Protein AF-0000000087670155 (afdb_homodimer)

Secondary structure (DSSP, 8-state):
-EEEEEEE--TT-HHHHHHHHHHHHHHEEEEEEEEEEEEE----HHHHTTS-HHHHHHHHHHHHHHHHHHHHHTT--EEEEEEES-HHHHHHHHHHHTT-SEEEEE----SSSS-SS-HHHHHHHHH-SSEEEEE--/-EEEEEEE--TT-HHHHHHHHHHHHHHEEEEEEEEEEEEE----HHHHTTS-HHHHHHHHHHHHHHHHHHHHHTT--EEEEEEES-HHHHHHHHHHHTT-SEEEEE----SSSS-SS-HHHHHHHHH-SSEEEEE--

Solvent-accessible surface area (backbone atoms only — not comparable to full-atom values): 14843 Å² total; per-residue (Å²): 113,34,58,23,35,36,37,51,45,62,91,85,41,64,70,56,43,52,56,51,50,51,53,49,58,54,41,37,22,92,89,33,44,38,34,43,32,34,60,47,64,64,69,56,58,86,71,33,75,75,54,57,75,63,54,58,53,48,50,49,52,52,51,50,52,50,52,51,48,51,32,55,75,66,70,46,82,59,46,80,44,80,44,76,32,61,56,37,61,51,51,50,50,48,36,59,74,67,58,33,49,31,38,37,38,71,31,60,58,53,91,76,59,89,44,49,45,46,70,47,56,49,49,38,65,49,65,40,88,38,19,35,34,42,38,53,121,113,32,57,24,36,34,38,52,46,62,91,87,40,62,70,56,43,52,56,52,50,51,53,50,59,53,41,37,24,90,89,34,44,38,34,41,34,34,60,46,65,65,68,56,57,86,69,33,75,75,53,57,76,62,53,58,52,48,51,50,52,51,51,49,52,53,52,52,49,51,31,56,75,67,70,44,79,60,45,81,45,79,45,75,32,61,55,38,62,49,51,51,50,48,33,58,75,66,58,32,49,30,37,35,38,70,29,62,60,55,90,76,58,92,44,48,46,46,71,47,55,49,49,39,66,48,63,41,89,37,18,36,33,40,38,53,120

Radius of gyration: 20.56 Å; Cα contacts (8 Å, |Δi|>4): 481; chains: 2; bounding box: 39×70×38 Å

Nearest PDB structures (foldseek):
  4r2l-assembly1_A-2  TM=8.130E-01  e=3.477E-10  Salmonella enterica subsp. enterica serovar Typhimurium str. LT2
  4r2l-assembly1_B-2  TM=8.049E-01  e=3.930E-10  Salmonella enterica subsp. enterica serovar Typhimurium str. LT2
  3fh0-assembly1_A  TM=7.702E-01  e=1.647E-08  Klebsiella pneumoniae subsp. pneumoniae MGH 78578
  4r2j-assembly1_A-2  TM=7.963E-01  e=4.176E-05  Salmonella enterica subsp. enterica serovar Typhimurium str. LT2
  3idf-assembly1_B  TM=6.987E-01  e=2.892E-05  Wolinella succinogenes

Sequence (274 aa):
MYKKIIVTVDMSSFAKAERILQRAAALADQGGEIIVLNVVEDVPNYIVIDLPQDLVTEAIRSAEEKLVGVCRMMKLTAFVDIRTGPPASCILAAAEEHQADLIIVASHVPNISNYFFGATADRVVRHAKCSVLIERRMYKKIIVTVDMSSFAKAERILQRAAALADQGGEIIVLNVVEDVPNYIVIDLPQDLVTEAIRSAEEKLVGVCRMMKLTAFVDIRTGPPASCILAAAEEHQADLIIVASHVPNISNYFFGATADRVVRHAKCSVLIERR

pLDDT: mean 85.1, std 14.3, range [47.59, 98.56]

Foldseek 3Di:
DWQEEEEEDDPPDLVVVLVSVVVVVVPHDDNHAYEYEYEAEDDPCVVCVPPPPVVVVVVQVVVQVVVVVSCVVVVHHYHYYYYYHDQLVVQQVVCVVRVTQEYEDEAACPPDDPDRGDPSLVSNCVDHPHHYHYHND/DWQEEEEEDDPVDLVVVLVSVVVVVVPHDDNHAYEYEYEAEDDPCVVCVPPPPVVVVVVQVVVQVVVVVSCVVVVHHYHYYYYYHDQLVVQQVVCVVRVTQEYEDEAAQPPDDPDRGDPSLVSNCVDHPHHYHYHND

InterPro domains:
  IPR006015 Universal stress protein A family [PR01438] (2-20)
  IPR006015 Universal stress protein A family [PR01438] (97-109)
  IPR006015 Universal stress protein A family [PR01438] (114-136)
  IPR006016 UspA [PF00582] (1-134)
  IPR014729 Rossmann-like alpha/beta/alpha sandwich fold [G3DSA:3.40.50.620] (1-136)

Structure (mmCIF, N/CA/C/O backbone):
data_AF-0000000087670155-model_v1
#
loop_
_entity.id
_entity.type
_entity.pdbx_description
1 polymer 'Universal stress protein'
#
loop_
_atom_site.group_PDB
_atom_site.id
_atom_site.type_symbol
_atom_site.label_atom_id
_atom_site.label_alt_id
_atom_site.label_comp_id
_atom_site.label_asym_id
_atom_site.label_entity_id
_atom_site.label_seq_id
_atom_site.pdbx_PDB_ins_code
_atom_site.Cartn_x
_atom_site.Cartn_y
_atom_site.Cartn_z
_atom_site.occupancy
_atom_site.B_iso_or_equiv
_atom_site.auth_seq_id
_atom_site.auth_comp_id
_atom_site.auth_asym_id
_atom_site.auth_atom_id
_atom_site.pdbx_PDB_model_num
ATOM 1 N N . MET A 1 1 ? -13.148 3.104 -5.5 1 90.31 1 MET A N 1
ATOM 2 C CA . MET A 1 1 ? -11.797 3.402 -5.031 1 90.31 1 MET A CA 1
ATOM 3 C C . MET A 1 1 ? -10.758 2.945 -6.051 1 90.31 1 MET A C 1
ATOM 5 O O . MET A 1 1 ? -9.992 3.76 -6.566 1 90.31 1 MET A O 1
ATOM 9 N N . TYR A 1 2 ? -10.641 1.691 -6.398 1 95.94 2 TYR A N 1
ATOM 10 C CA . TYR A 1 2 ? -9.812 1.145 -7.465 1 95.94 2 TYR A CA 1
ATOM 11 C C . TYR A 1 2 ? -10.648 0.343 -8.453 1 95.94 2 TYR A C 1
ATOM 13 O O . TYR A 1 2 ? -11.555 -0.391 -8.055 1 95.94 2 TYR A O 1
ATOM 21 N N . LYS A 1 3 ? -10.344 0.479 -9.703 1 97 3 LYS A N 1
ATOM 22 C CA . LYS A 1 3 ? -11.109 -0.197 -10.742 1 97 3 LYS A CA 1
ATOM 23 C C . LYS A 1 3 ? -10.57 -1.6 -11.008 1 97 3 LYS A C 1
ATOM 25 O O . LYS A 1 3 ? -11.336 -2.521 -11.305 1 97 3 LYS A O 1
ATOM 30 N N . LYS A 1 4 ? -9.336 -1.754 -11 1 98 4 LYS A N 1
ATOM 31 C CA . LYS A 1 4 ? -8.656 -3.014 -11.289 1 98 4 LYS A CA 1
ATOM 32 C C . LYS A 1 4 ? -7.559 -3.289 -10.258 1 98 4 LYS A C 1
ATOM 34 O O . LYS A 1 4 ? -6.559 -2.566 -10.203 1 98 4 LYS A O 1
ATOM 39 N N . ILE A 1 5 ? -7.742 -4.336 -9.484 1 98.31 5 ILE A N 1
ATOM 40 C CA . ILE A 1 5 ? -6.812 -4.656 -8.414 1 98.31 5 ILE A CA 1
ATOM 41 C C . ILE A 1 5 ? -6.176 -6.02 -8.664 1 98.31 5 ILE A C 1
ATOM 43 O O . ILE A 1 5 ? -6.875 -7 -8.93 1 98.31 5 ILE A O 1
ATOM 47 N N . ILE A 1 6 ? -4.863 -6.043 -8.578 1 98.31 6 ILE A N 1
ATOM 48 C CA . ILE A 1 6 ? -4.152 -7.316 -8.586 1 98.31 6 ILE A CA 1
ATOM 49 C C . ILE A 1 6 ? -3.752 -7.691 -7.16 1 98.31 6 ILE A C 1
ATOM 51 O O . ILE A 1 6 ? -3.137 -6.895 -6.449 1 98.31 6 ILE A O 1
ATOM 55 N N . VAL A 1 7 ? -4.145 -8.852 -6.828 1 96.94 7 VAL A N 1
ATOM 56 C CA . VAL A 1 7 ? -3.709 -9.438 -5.566 1 96.94 7 VAL A CA 1
ATOM 57 C C . VAL A 1 7 ? -2.75 -10.594 -5.84 1 96.94 7 VAL A C 1
ATOM 59 O O . VAL A 1 7 ? -3.127 -11.586 -6.465 1 96.94 7 VAL A O 1
ATOM 62 N N . THR A 1 8 ? -1.501 -10.406 -5.328 1 94.69 8 THR A N 1
ATOM 63 C CA . THR A 1 8 ? -0.547 -11.5 -5.465 1 94.69 8 THR A CA 1
ATOM 64 C C . THR A 1 8 ? -0.701 -12.492 -4.32 1 94.69 8 THR A C 1
ATOM 66 O O . THR A 1 8 ? -0.719 -12.102 -3.148 1 94.69 8 THR A O 1
ATOM 69 N N . VAL A 1 9 ? -0.831 -13.734 -4.68 1 89.62 9 VAL A N 1
ATOM 70 C CA . VAL A 1 9 ? -1.03 -14.758 -3.658 1 89.62 9 VAL A CA 1
ATOM 71 C C . VAL A 1 9 ? 0.062 -15.82 -3.768 1 89.62 9 VAL A C 1
ATOM 73 O O . VAL A 1 9 ? 0.446 -16.219 -4.871 1 89.62 9 VAL A O 1
ATOM 76 N N . ASP A 1 10 ? 0.636 -16.031 -2.486 1 78.88 10 ASP A N 1
ATOM 77 C CA . ASP A 1 10 ? 1.532 -17.172 -2.342 1 78.88 10 ASP A CA 1
ATOM 78 C C . ASP A 1 10 ? 0.784 -18.391 -1.812 1 78.88 10 ASP A C 1
ATOM 80 O O . ASP A 1 10 ? -0.038 -18.281 -0.902 1 78.88 10 ASP A O 1
ATOM 84 N N . MET A 1 11 ? 0.901 -19.469 -2.445 1 72.56 11 MET A N 1
ATOM 85 C CA . MET A 1 11 ? 0.127 -20.672 -2.137 1 72.56 11 MET A CA 1
ATOM 86 C C . MET A 1 11 ? 0.545 -21.25 -0.793 1 72.56 11 MET A C 1
ATOM 88 O O . MET A 1 11 ? -0.085 -22.188 -0.298 1 72.56 11 MET A O 1
ATOM 92 N N . SER A 1 12 ? 1.537 -20.641 -0.215 1 71.69 12 SER A N 1
ATOM 93 C CA . SER A 1 12 ? 2.055 -21.219 1.018 1 71.69 12 SER A CA 1
ATOM 94 C C . SER A 1 12 ? 1.205 -20.812 2.219 1 71.69 12 SER A C 1
ATOM 96 O O . SER A 1 12 ? 1.25 -21.469 3.264 1 71.69 12 SER A O 1
ATOM 98 N N . SER A 1 13 ? 0.405 -19.828 2.133 1 72.56 13 SER A N 1
ATOM 99 C CA . SER A 1 13 ? -0.398 -19.391 3.27 1 72.56 13 SER A CA 1
ATOM 100 C C . SER A 1 13 ? -1.787 -18.953 2.826 1 72.56 13 SER A C 1
ATOM 102 O O . SER A 1 13 ? -1.969 -17.812 2.387 1 72.56 13 SER A O 1
ATOM 104 N N . PHE A 1 14 ? -2.783 -19.703 3.053 1 72.88 14 PHE A N 1
ATOM 105 C CA . PHE A 1 14 ? -4.16 -19.453 2.65 1 72.88 14 PHE A CA 1
ATOM 106 C C . PHE A 1 14 ? -4.777 -18.359 3.512 1 72.88 14 PHE A C 1
ATOM 108 O O . PHE A 1 14 ? -5.504 -17.5 3.008 1 72.88 14 PHE A O 1
ATOM 115 N N . ALA A 1 15 ? -4.535 -18.453 4.789 1 74.75 15 ALA A N 1
ATOM 116 C CA . ALA A 1 15 ? -5.098 -17.469 5.707 1 74.75 15 ALA A CA 1
ATOM 117 C C . ALA A 1 15 ? -4.664 -16.062 5.324 1 74.75 15 ALA A C 1
ATOM 119 O O . ALA A 1 15 ? -5.461 -15.117 5.406 1 74.75 15 ALA A O 1
ATOM 120 N N . LYS A 1 16 ? -3.498 -15.945 4.957 1 82.56 16 LYS A N 1
ATOM 121 C CA . LYS A 1 16 ? -3 -14.648 4.516 1 82.56 16 LYS A CA 1
ATOM 122 C C . LYS A 1 16 ? -3.689 -14.203 3.23 1 82.56 16 LYS A C 1
ATOM 124 O O . LYS A 1 16 ? -4.035 -13.031 3.08 1 82.56 16 LYS A O 1
ATOM 129 N N . ALA A 1 17 ? -3.982 -15.156 2.432 1 83.06 17 ALA A N 1
ATOM 130 C CA . ALA A 1 17 ? -4.648 -14.867 1.165 1 83.06 17 ALA A CA 1
ATOM 131 C C . ALA A 1 17 ? -6.059 -14.328 1.396 1 83.06 17 ALA A C 1
ATOM 133 O O . ALA A 1 17 ? -6.477 -13.359 0.756 1 83.06 17 ALA A O 1
ATOM 134 N N . GLU A 1 18 ? -6.734 -14.938 2.342 1 86 18 GLU A N 1
ATOM 135 C CA . GLU A 1 18 ? -8.102 -14.508 2.631 1 86 18 GLU A CA 1
ATOM 136 C C . GLU A 1 18 ? -8.133 -13.055 3.113 1 86 18 GLU A C 1
ATOM 138 O O . GLU A 1 18 ? -8.961 -12.266 2.666 1 86 18 GLU A O 1
ATOM 143 N N . ARG A 1 19 ? -7.277 -12.773 4.008 1 88.38 19 ARG A N 1
ATOM 144 C CA . ARG A 1 19 ? -7.223 -11.422 4.559 1 88.38 19 ARG A CA 1
ATOM 145 C C . ARG A 1 19 ? -6.914 -10.398 3.471 1 88.38 19 ARG A C 1
ATOM 147 O O . ARG A 1 19 ? -7.559 -9.344 3.396 1 88.38 19 ARG A O 1
ATOM 154 N N . ILE A 1 20 ? -6.035 -10.742 2.635 1 91.88 20 ILE A N 1
ATOM 155 C CA . ILE A 1 20 ? -5.609 -9.828 1.582 1 91.88 20 ILE A CA 1
ATOM 156 C C . ILE A 1 20 ? -6.734 -9.648 0.565 1 91.88 20 ILE A C 1
ATOM 158 O O . ILE A 1 20 ? -6.961 -8.547 0.066 1 91.88 20 ILE A O 1
ATOM 162 N N . LEU A 1 21 ? -7.461 -10.688 0.332 1 92.62 21 LEU A N 1
ATOM 163 C CA . LEU A 1 21 ? -8.57 -10.625 -0.618 1 92.62 21 LEU A CA 1
ATOM 164 C C . LEU A 1 21 ? -9.719 -9.789 -0.058 1 92.62 21 LEU A C 1
ATOM 166 O O . LEU A 1 21 ? -10.398 -9.086 -0.805 1 92.62 21 LEU A O 1
ATOM 170 N N . GLN A 1 22 ? -9.906 -9.852 1.208 1 92.31 22 GLN A N 1
ATOM 171 C CA . GLN A 1 22 ? -10.914 -9 1.838 1 92.31 22 GLN A CA 1
ATOM 172 C C . GLN A 1 22 ? -10.547 -7.527 1.709 1 92.31 22 GLN A C 1
ATOM 174 O O . GLN A 1 22 ? -11.406 -6.688 1.455 1 92.31 22 GLN A O 1
ATOM 179 N N . ARG A 1 23 ? -9.297 -7.227 1.878 1 94.19 23 ARG A N 1
ATOM 180 C CA . ARG A 1 23 ? -8.82 -5.855 1.715 1 94.19 23 ARG A CA 1
ATOM 181 C C . ARG A 1 23 ? -9.031 -5.375 0.283 1 94.19 23 ARG A C 1
ATOM 183 O O . ARG A 1 23 ? -9.469 -4.246 0.061 1 94.19 23 ARG A O 1
ATOM 190 N N . ALA A 1 24 ? -8.734 -6.246 -0.641 1 96.38 24 ALA A N 1
ATOM 191 C CA . ALA A 1 24 ? -8.945 -5.914 -2.047 1 96.38 24 ALA A CA 1
ATOM 192 C C . ALA A 1 24 ? -10.422 -5.629 -2.328 1 96.38 24 ALA A C 1
ATOM 194 O O . ALA A 1 24 ? -10.758 -4.66 -3.014 1 96.38 24 ALA A O 1
ATOM 195 N N . ALA A 1 25 ? -11.25 -6.426 -1.762 1 95.06 25 ALA A N 1
ATOM 196 C CA . ALA A 1 25 ? -12.688 -6.258 -1.966 1 95.06 25 ALA A CA 1
ATOM 197 C C . ALA A 1 25 ? -13.164 -4.926 -1.398 1 95.06 25 ALA A C 1
ATOM 199 O O . ALA A 1 25 ? -14.008 -4.254 -1.998 1 95.06 25 ALA A O 1
ATOM 200 N N . ALA A 1 26 ? -12.625 -4.566 -0.271 1 94.69 26 ALA A N 1
ATOM 201 C CA . ALA A 1 26 ? -13.008 -3.318 0.381 1 94.69 26 ALA A CA 1
ATOM 202 C C . ALA A 1 26 ? -12.547 -2.111 -0.431 1 94.69 26 ALA A C 1
ATOM 204 O O . ALA A 1 26 ? -13.18 -1.052 -0.391 1 94.69 26 ALA A O 1
ATOM 205 N N . LEU A 1 27 ? -11.539 -2.279 -1.222 1 96.5 27 LEU A N 1
ATOM 206 C CA . LEU A 1 27 ? -10.93 -1.169 -1.946 1 96.5 27 LEU A CA 1
ATOM 207 C C . LEU A 1 27 ? -11.461 -1.098 -3.375 1 96.5 27 LEU A C 1
ATOM 209 O O . LEU A 1 27 ? -11.266 -0.091 -4.062 1 96.5 27 LEU A O 1
ATOM 213 N N . ALA A 1 28 ? -12.102 -2.162 -3.785 1 96.44 28 ALA A N 1
ATOM 214 C CA . ALA A 1 28 ? -12.586 -2.203 -5.16 1 96.44 28 ALA A CA 1
ATOM 215 C C . ALA A 1 28 ? -13.805 -1.308 -5.34 1 96.44 28 ALA A C 1
ATOM 217 O O . ALA A 1 28 ? -14.688 -1.269 -4.477 1 96.44 28 ALA A O 1
ATOM 218 N N . ASP A 1 29 ? -13.805 -0.575 -6.449 1 94.94 29 ASP A N 1
ATOM 219 C CA . ASP A 1 29 ? -15.008 0.149 -6.844 1 94.94 29 ASP A CA 1
ATOM 220 C C . ASP A 1 29 ? -16.156 -0.814 -7.137 1 94.94 29 ASP A C 1
ATOM 222 O O . ASP A 1 29 ? -15.93 -1.995 -7.41 1 94.94 29 ASP A O 1
ATOM 226 N N . GLN A 1 30 ? -17.312 -0.175 -7 1 92.56 30 GLN A N 1
ATOM 227 C CA . GLN A 1 30 ? -18.438 -0.938 -7.539 1 92.56 30 GLN A CA 1
ATOM 228 C C . GLN A 1 30 ? -18.203 -1.289 -9.008 1 92.56 30 GLN A C 1
ATOM 230 O O . GLN A 1 30 ? -17.906 -0.411 -9.82 1 92.56 30 GLN A O 1
ATOM 235 N N . GLY A 1 31 ? -18.25 -2.557 -9.305 1 92.44 31 GLY A N 1
ATOM 236 C CA . GLY A 1 31 ? -18.016 -3 -10.664 1 92.44 31 GLY A CA 1
ATOM 237 C C . GLY A 1 31 ? -16.547 -3.195 -10.977 1 92.44 31 GLY A C 1
ATOM 238 O O . GLY A 1 31 ? -16.172 -3.52 -12.109 1 92.44 31 GLY A O 1
ATOM 239 N N . GLY A 1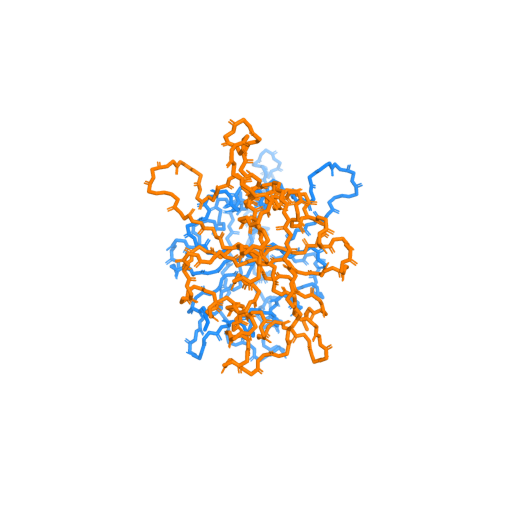 32 ? -15.758 -2.912 -9.977 1 95.69 32 GLY A N 1
ATOM 240 C CA . GLY A 1 32 ? -14.328 -3.123 -10.156 1 95.69 32 GLY A CA 1
ATOM 241 C C . GLY A 1 32 ? -13.953 -4.59 -10.25 1 95.69 32 GLY A C 1
ATOM 242 O O . GLY A 1 32 ? -14.773 -5.465 -9.977 1 95.69 32 GLY A O 1
ATOM 243 N N . GLU A 1 33 ? -12.758 -4.828 -10.734 1 96.94 33 GLU A N 1
ATOM 244 C CA . GLU A 1 33 ? -12.281 -6.191 -10.953 1 96.94 33 GLU A CA 1
ATOM 245 C C . GLU A 1 33 ? -11.086 -6.508 -10.055 1 96.94 33 GLU A C 1
ATOM 247 O O . GLU A 1 33 ? -10.203 -5.664 -9.867 1 96.94 33 GLU A O 1
ATOM 252 N N . ILE A 1 34 ? -11.117 -7.695 -9.562 1 97.69 34 ILE A N 1
ATOM 253 C CA . ILE A 1 34 ? -9.992 -8.234 -8.797 1 97.69 34 ILE A CA 1
ATOM 254 C C . ILE A 1 34 ? -9.359 -9.391 -9.562 1 97.69 34 ILE A C 1
ATOM 256 O O . ILE A 1 34 ? -10.055 -10.297 -10.031 1 97.69 34 ILE A O 1
ATOM 260 N N . ILE A 1 35 ? -8.07 -9.273 -9.766 1 97.75 35 ILE A N 1
ATOM 261 C CA . ILE A 1 35 ? -7.281 -10.359 -10.344 1 97.75 35 ILE A CA 1
ATOM 262 C C . ILE A 1 35 ? -6.418 -11 -9.266 1 97.75 35 ILE A C 1
ATOM 264 O O . ILE A 1 35 ? -5.598 -10.328 -8.633 1 97.75 35 ILE A O 1
ATOM 268 N N . VAL A 1 36 ? -6.664 -12.266 -9.07 1 96.38 36 VAL A N 1
ATOM 269 C CA . VAL A 1 36 ? -5.809 -13.031 -8.164 1 96.38 36 VAL A CA 1
ATOM 270 C C . VAL A 1 36 ? -4.668 -13.664 -8.953 1 96.38 36 VAL A C 1
ATOM 272 O O . VAL A 1 36 ? -4.895 -14.531 -9.805 1 96.38 36 VAL A O 1
ATOM 275 N N . LEU A 1 37 ? -3.48 -13.219 -8.625 1 96 37 LEU A N 1
ATOM 276 C CA . LEU A 1 37 ? -2.312 -13.617 -9.406 1 96 37 LEU A CA 1
ATOM 277 C C . LEU A 1 37 ? -1.399 -14.531 -8.594 1 96 37 LEU A C 1
ATOM 279 O O . LEU A 1 37 ? -1.025 -14.203 -7.465 1 96 37 LEU A O 1
ATOM 283 N N . ASN A 1 38 ? -1.118 -15.633 -9.141 1 93.75 38 ASN A N 1
ATOM 284 C CA . ASN A 1 38 ? -0.076 -16.516 -8.625 1 93.75 38 ASN A CA 1
ATOM 285 C C . ASN A 1 38 ? 1.043 -16.719 -9.648 1 93.75 38 ASN A C 1
ATOM 287 O O . ASN A 1 38 ? 0.78 -16.891 -10.836 1 93.75 38 ASN A O 1
ATOM 291 N N . VAL A 1 39 ? 2.244 -16.594 -9.195 1 91.56 39 VAL A N 1
ATOM 292 C CA . VAL A 1 39 ? 3.402 -16.812 -10.062 1 91.56 39 VAL A CA 1
ATOM 293 C C . VAL A 1 39 ? 4.137 -18.078 -9.648 1 91.56 39 VAL A C 1
ATOM 295 O O . VAL A 1 39 ? 4.57 -18.219 -8.5 1 91.56 39 VAL A O 1
ATOM 298 N N . VAL A 1 40 ? 4.223 -19.031 -10.5 1 85.19 40 VAL A N 1
ATOM 299 C CA . VAL A 1 40 ? 5.008 -20.25 -10.312 1 85.19 40 VAL A CA 1
ATOM 300 C C . VAL A 1 40 ? 6.434 -20.031 -10.805 1 85.19 40 VAL A C 1
ATOM 302 O O . VAL A 1 40 ? 6.652 -19.781 -11.992 1 85.19 40 VAL A O 1
ATOM 305 N N . GLU A 1 41 ? 7.328 -19.953 -9.812 1 80.44 41 GLU A N 1
ATOM 306 C CA . GLU A 1 41 ? 8.719 -19.688 -10.18 1 80.44 41 GLU A CA 1
ATOM 307 C C . GLU A 1 41 ? 9.297 -20.812 -11.031 1 80.44 41 GLU A C 1
ATOM 309 O O . GLU A 1 41 ? 8.992 -21.984 -10.812 1 80.44 41 GLU A O 1
ATOM 314 N N . ASP A 1 42 ? 9.945 -20.312 -12.102 1 69 42 ASP A N 1
ATOM 315 C CA . ASP A 1 42 ? 10.594 -21.266 -13 1 69 42 ASP A CA 1
ATOM 316 C C . ASP A 1 42 ? 11.656 -22.078 -12.258 1 69 42 ASP A C 1
ATOM 318 O O . ASP A 1 42 ? 12.414 -21.547 -11.453 1 69 42 ASP A O 1
ATOM 322 N N . VAL A 1 43 ? 11.391 -23.391 -12.039 1 59.94 43 VAL A N 1
ATOM 323 C CA . VAL A 1 43 ? 12.484 -24.234 -11.594 1 59.94 43 VAL A CA 1
ATOM 324 C C . VAL A 1 43 ? 13.617 -24.203 -12.625 1 59.94 43 VAL A C 1
ATOM 326 O O . VAL A 1 43 ? 13.383 -24.359 -13.82 1 59.94 43 VAL A O 1
ATOM 329 N N . PRO A 1 44 ? 14.828 -23.641 -12.242 1 57.41 44 PRO A N 1
ATOM 330 C CA . PRO A 1 44 ? 15.93 -23.672 -13.203 1 57.41 44 PRO A CA 1
ATOM 331 C C . PRO A 1 44 ? 16.016 -24.984 -13.984 1 57.41 44 PRO A C 1
ATOM 333 O O . PRO A 1 44 ? 15.727 -26.047 -13.438 1 57.41 44 PRO A O 1
ATOM 336 N N . ASN A 1 45 ? 16 -24.766 -15.25 1 52.47 45 ASN A N 1
ATOM 337 C CA . ASN A 1 45 ? 16.109 -25.875 -16.203 1 52.47 45 ASN A CA 1
ATOM 338 C C . ASN A 1 45 ? 17.109 -26.922 -15.711 1 52.47 45 ASN A C 1
ATOM 340 O O . ASN A 1 45 ? 16.938 -28.109 -15.969 1 52.47 45 ASN A O 1
ATOM 344 N N . TYR A 1 46 ? 18.234 -26.344 -15.219 1 53.91 46 TYR A N 1
ATOM 345 C CA . TYR A 1 46 ? 19.25 -27.328 -14.906 1 53.91 46 TYR A CA 1
ATOM 346 C C . TYR A 1 46 ? 18.75 -28.312 -13.852 1 53.91 46 TYR A C 1
ATOM 348 O O . TYR A 1 46 ? 19.344 -29.375 -13.664 1 53.91 46 TYR A O 1
ATOM 356 N N . ILE A 1 47 ? 17.906 -27.812 -13.18 1 53.22 47 ILE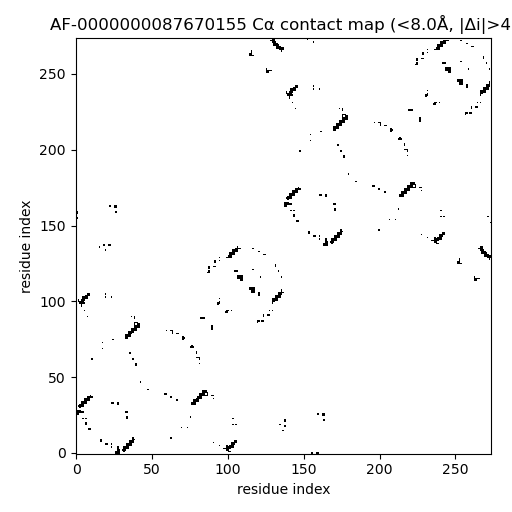 A N 1
ATOM 357 C CA . ILE A 1 47 ? 17.359 -28.734 -12.195 1 53.22 47 ILE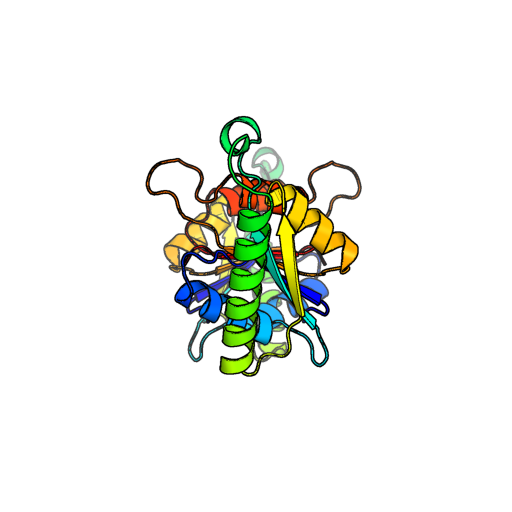 A CA 1
ATOM 358 C C . ILE A 1 47 ? 16.266 -29.594 -12.844 1 53.22 47 ILE A C 1
ATOM 360 O O . ILE A 1 47 ? 16.078 -30.75 -12.477 1 53.22 47 ILE A O 1
ATOM 364 N N . VAL A 1 48 ? 15.594 -29.016 -13.781 1 55.22 48 VAL A N 1
ATOM 365 C CA . VAL A 1 48 ? 14.383 -29.578 -14.367 1 55.22 48 VAL A CA 1
ATOM 366 C C . VAL A 1 48 ? 14.766 -30.562 -15.477 1 55.22 48 VAL A C 1
ATOM 368 O O . VAL A 1 48 ? 13.891 -31.141 -16.125 1 55.22 48 VAL A O 1
ATOM 371 N N . ILE A 1 49 ? 16.062 -30.641 -15.797 1 52.19 49 ILE A N 1
ATOM 372 C CA . ILE A 1 49 ? 16.312 -31.578 -16.891 1 52.19 49 ILE A CA 1
ATOM 373 C C . ILE A 1 49 ? 15.383 -32.781 -16.766 1 52.19 49 ILE A C 1
ATOM 375 O O . ILE A 1 49 ? 14.867 -33.281 -17.766 1 52.19 49 ILE A O 1
ATOM 379 N N . ASP A 1 50 ? 15.164 -33.156 -15.594 1 51.09 50 ASP A N 1
ATOM 380 C CA . ASP A 1 50 ? 14.445 -34.438 -15.578 1 51.09 50 ASP A CA 1
ATOM 381 C C . ASP A 1 50 ? 12.992 -34.25 -15.133 1 51.09 50 ASP A C 1
ATOM 383 O O . ASP A 1 50 ? 12.297 -35.219 -14.828 1 51.09 50 ASP A O 1
ATOM 387 N N . LEU A 1 51 ? 12.648 -32.969 -14.891 1 54.75 51 LEU A N 1
ATOM 388 C CA . LEU A 1 51 ? 11.258 -32.969 -14.438 1 54.75 51 LEU A CA 1
ATOM 389 C C . LEU A 1 51 ? 10.297 -32.875 -15.617 1 54.75 51 LEU A C 1
ATOM 391 O O . LEU A 1 51 ? 10.492 -32.062 -16.516 1 54.75 51 LEU A O 1
ATOM 395 N N . PRO A 1 52 ? 9.531 -33.812 -15.883 1 57.66 52 PRO A N 1
ATOM 396 C CA . PRO A 1 52 ? 8.555 -33.875 -16.984 1 57.66 52 PRO A CA 1
ATOM 397 C C . PRO A 1 52 ? 7.645 -32.656 -17.016 1 57.66 52 PRO A C 1
ATOM 399 O O . PRO A 1 52 ? 7.336 -32.062 -15.961 1 57.66 52 PRO A O 1
ATOM 402 N N . GLN A 1 53 ? 7.59 -31.875 -18.188 1 60.19 53 GLN A N 1
ATOM 403 C CA . GLN A 1 53 ? 6.629 -30.828 -18.516 1 60.19 53 GLN A CA 1
ATOM 404 C C . GLN A 1 53 ? 5.312 -31.047 -17.781 1 60.19 53 GLN A C 1
ATOM 406 O O . GLN A 1 53 ? 4.625 -30.078 -17.438 1 60.19 53 GLN A O 1
ATOM 411 N N . ASP A 1 54 ? 5.125 -32.25 -17.344 1 66.38 54 ASP A N 1
ATOM 412 C CA . ASP A 1 54 ? 3.869 -32.656 -16.703 1 66.38 54 ASP A CA 1
ATOM 413 C C . ASP A 1 54 ? 3.777 -32.125 -15.289 1 66.38 54 ASP A C 1
ATOM 415 O O . ASP A 1 54 ? 2.688 -31.812 -14.805 1 66.38 54 ASP A O 1
ATOM 419 N N . LEU A 1 55 ? 4.938 -31.812 -14.758 1 70.38 55 LEU A N 1
ATOM 420 C CA . LEU A 1 55 ? 4.922 -31.375 -13.359 1 70.38 55 LEU A CA 1
ATOM 421 C C . LEU A 1 55 ? 4.523 -29.906 -13.25 1 70.38 55 LEU A C 1
ATOM 423 O O . LEU A 1 55 ? 3.758 -29.531 -12.359 1 70.38 55 LEU A O 1
ATOM 427 N N . VAL A 1 56 ? 4.969 -29.203 -14.141 1 74.12 56 VAL A N 1
ATOM 428 C CA . VAL A 1 56 ? 4.637 -27.781 -14.133 1 74.12 56 VAL A CA 1
ATOM 429 C C . VAL A 1 56 ? 3.152 -27.609 -14.445 1 74.12 56 VAL A C 1
ATOM 431 O O . VAL A 1 56 ? 2.469 -26.797 -13.797 1 74.12 56 VAL A O 1
ATOM 434 N N . THR A 1 57 ? 2.738 -28.328 -15.328 1 80 57 THR A N 1
ATOM 435 C CA . THR A 1 57 ? 1.331 -28.266 -15.703 1 80 57 THR A CA 1
ATOM 436 C C . THR A 1 57 ? 0.438 -28.656 -14.531 1 80 57 THR A C 1
ATOM 438 O O . THR A 1 57 ? -0.595 -28.031 -14.289 1 80 57 THR A O 1
ATOM 441 N N . GLU A 1 58 ? 0.886 -29.625 -13.852 1 81.81 58 GLU A N 1
ATOM 442 C CA . GLU A 1 58 ? 0.116 -30.062 -12.695 1 81.81 58 GLU A CA 1
ATOM 443 C C . GLU A 1 58 ? 0.156 -29.016 -11.578 1 81.81 58 GLU A C 1
ATOM 445 O O . GLU A 1 58 ? -0.843 -28.797 -10.891 1 81.81 58 GLU A O 1
ATOM 450 N N . ALA A 1 59 ? 1.256 -28.422 -11.453 1 78 59 ALA A N 1
ATOM 451 C CA . ALA A 1 59 ? 1.379 -27.375 -10.438 1 78 59 ALA A CA 1
ATOM 452 C C . ALA A 1 59 ? 0.468 -26.203 -10.758 1 78 59 ALA A C 1
ATOM 454 O O . ALA A 1 59 ? -0.185 -25.656 -9.867 1 78 59 ALA A O 1
ATOM 455 N N . ILE A 1 60 ? 0.397 -25.891 -11.953 1 83.75 60 ILE A N 1
ATOM 456 C CA . ILE A 1 60 ? -0.432 -24.781 -12.414 1 83.75 60 ILE A CA 1
ATOM 457 C C . ILE A 1 60 ? -1.905 -25.109 -12.188 1 83.75 60 ILE A C 1
ATOM 459 O O . ILE A 1 60 ? -2.656 -24.297 -11.648 1 83.75 60 ILE A O 1
ATOM 463 N N . ARG A 1 61 ? -2.262 -26.25 -12.586 1 87.69 61 ARG A N 1
ATOM 464 C CA . ARG A 1 61 ? -3.654 -26.672 -12.438 1 87.69 61 ARG A CA 1
ATOM 465 C C . ARG A 1 61 ? -4.062 -26.703 -10.969 1 87.69 61 ARG A C 1
ATOM 467 O O . ARG A 1 61 ? -5.148 -26.25 -10.609 1 87.69 61 ARG A O 1
ATOM 474 N N . SER A 1 62 ? -3.227 -27.219 -10.203 1 85.75 62 SER A N 1
ATOM 475 C CA . SER A 1 62 ? -3.506 -27.297 -8.773 1 85.75 62 SER A CA 1
ATOM 476 C C . SER A 1 62 ? -3.635 -25.906 -8.148 1 85.75 62 SER A C 1
ATOM 478 O O . SER A 1 62 ? -4.547 -25.672 -7.355 1 85.75 62 SER A O 1
ATOM 480 N N . ALA A 1 63 ? -2.76 -25.047 -8.547 1 83.56 63 ALA A N 1
ATOM 481 C CA . ALA A 1 63 ? -2.809 -23.672 -8.039 1 83.56 63 ALA A CA 1
ATOM 482 C C . ALA A 1 63 ? -4.098 -22.969 -8.461 1 83.56 63 ALA A C 1
ATOM 484 O O . ALA A 1 63 ? -4.738 -22.297 -7.66 1 83.56 63 ALA A O 1
ATOM 485 N N . GLU A 1 64 ? -4.445 -23.156 -9.633 1 89.19 64 GLU A N 1
ATOM 486 C CA . GLU A 1 64 ? -5.656 -22.531 -10.164 1 89.19 64 GLU A CA 1
ATOM 487 C C . GLU A 1 64 ? -6.898 -23.031 -9.422 1 89.19 64 GLU A C 1
ATOM 489 O O . GLU A 1 64 ? -7.742 -22.219 -9.023 1 89.19 64 GLU A O 1
ATOM 494 N N . GLU A 1 65 ? -6.969 -24.281 -9.281 1 89.81 65 GLU A N 1
ATOM 495 C CA . GLU A 1 65 ? -8.125 -24.859 -8.602 1 89.81 65 GLU A CA 1
ATOM 496 C C . GLU A 1 65 ? -8.234 -24.344 -7.168 1 89.81 65 GLU A C 1
ATOM 498 O O . GLU A 1 65 ? -9.328 -24.016 -6.707 1 89.81 65 GLU A O 1
ATOM 503 N N . LYS A 1 66 ? -7.188 -24.312 -6.594 1 88 66 LYS A N 1
ATOM 504 C CA . LYS A 1 66 ? -7.172 -23.844 -5.207 1 88 66 LYS A CA 1
ATOM 505 C C . LYS A 1 66 ? -7.598 -22.391 -5.113 1 88 66 LYS A C 1
ATOM 507 O O . LYS A 1 66 ? -8.414 -22.016 -4.258 1 88 66 LYS A O 1
ATOM 512 N N . LEU A 1 67 ? -7.109 -21.562 -5.973 1 89.06 67 LEU A N 1
ATOM 513 C CA . LEU A 1 67 ? -7.414 -20.141 -5.93 1 89.06 67 LEU A CA 1
ATOM 514 C C . LEU A 1 67 ? -8.867 -19.891 -6.297 1 89.06 67 LEU A C 1
ATOM 516 O O . LEU A 1 67 ? -9.531 -19.047 -5.676 1 89.06 67 LEU A O 1
ATOM 520 N N . VAL A 1 68 ? -9.328 -20.625 -7.246 1 91.06 68 VAL A N 1
ATOM 521 C CA . VAL A 1 68 ? -10.727 -20.516 -7.625 1 91.06 68 VAL A CA 1
ATOM 522 C C . VAL A 1 68 ? -11.617 -20.922 -6.449 1 91.06 68 VAL A C 1
ATOM 524 O O . VAL A 1 68 ? -12.633 -20.266 -6.176 1 91.06 68 VAL A O 1
ATOM 527 N N . GLY A 1 69 ? -11.227 -21.953 -5.824 1 88.62 69 GLY A N 1
ATOM 528 C CA . GLY A 1 69 ? -11.953 -22.406 -4.648 1 88.62 69 GLY A CA 1
ATOM 529 C C . GLY A 1 69 ? -12.023 -21.359 -3.551 1 88.62 69 GLY A C 1
ATOM 530 O O . GLY A 1 69 ? -13.078 -21.141 -2.959 1 88.62 69 GLY A O 1
ATOM 531 N N . VAL A 1 70 ? -10.938 -20.719 -3.271 1 86.25 70 VAL A N 1
ATOM 532 C CA . VAL A 1 70 ? -10.867 -19.688 -2.248 1 86.25 70 VAL A CA 1
ATOM 533 C C . VAL A 1 70 ? -11.789 -18.531 -2.623 1 86.25 70 VAL A C 1
ATOM 535 O O . VAL A 1 70 ? -12.555 -18.031 -1.787 1 86.25 70 VAL A O 1
ATOM 538 N N . CYS A 1 71 ? -11.734 -18.094 -3.842 1 90.88 71 CYS A N 1
ATOM 539 C CA . CYS A 1 71 ? -12.57 -16.984 -4.309 1 90.88 71 CYS A CA 1
ATOM 540 C C . CYS A 1 71 ? -14.055 -17.328 -4.18 1 90.88 71 CYS A C 1
ATOM 542 O O . CYS A 1 71 ? -14.859 -16.5 -3.775 1 90.88 71 CYS A O 1
ATOM 544 N N . ARG A 1 72 ? -14.328 -18.547 -4.543 1 91.56 72 ARG A N 1
ATOM 545 C CA . ARG A 1 72 ? -15.711 -19 -4.445 1 91.56 72 ARG A CA 1
ATOM 546 C C . ARG A 1 72 ? -16.188 -19 -2.998 1 91.56 72 ARG A C 1
ATOM 548 O O . ARG A 1 72 ? -17.281 -18.531 -2.699 1 91.56 72 ARG A O 1
ATOM 555 N N . MET A 1 73 ? -15.406 -19.484 -2.174 1 89.38 73 MET A N 1
ATOM 556 C CA . MET A 1 73 ? -15.742 -19.547 -0.754 1 89.38 73 MET A CA 1
ATOM 557 C C . MET A 1 73 ? -15.977 -18.141 -0.195 1 89.38 73 MET A C 1
ATOM 559 O O . MET A 1 73 ? -16.875 -17.953 0.632 1 89.38 73 MET A O 1
ATOM 563 N N . MET A 1 74 ? -15.219 -17.234 -0.691 1 88.56 74 MET A N 1
ATOM 564 C CA . MET A 1 74 ? -15.305 -15.852 -0.217 1 88.56 74 MET A CA 1
ATOM 565 C C . MET A 1 74 ? -16.391 -15.094 -0.966 1 88.56 74 MET A C 1
ATOM 567 O O . MET A 1 74 ? -16.641 -13.914 -0.692 1 88.56 74 MET A O 1
ATOM 571 N N . LYS A 1 75 ? -17.016 -15.727 -2.006 1 90.5 75 LYS A N 1
ATOM 572 C CA . LYS A 1 75 ? -18.016 -15.086 -2.869 1 90.5 75 LYS A CA 1
ATOM 573 C C . LYS A 1 75 ? -17.422 -13.859 -3.557 1 90.5 75 LYS A C 1
ATOM 575 O O . LYS A 1 75 ? -18.094 -12.828 -3.66 1 90.5 75 LYS A O 1
ATOM 580 N N . LEU A 1 76 ? -16.188 -14.016 -3.84 1 90.31 76 LEU A N 1
ATOM 581 C CA . LEU A 1 76 ? -15.477 -12.938 -4.527 1 90.31 76 LEU A CA 1
ATOM 582 C C . LEU A 1 76 ? -15.445 -13.188 -6.031 1 90.31 76 LEU A C 1
ATOM 584 O O . LEU A 1 76 ? -15.031 -14.258 -6.48 1 90.31 76 LEU A O 1
ATOM 588 N N . THR A 1 77 ? -16.031 -12.25 -6.723 1 89.69 77 THR A N 1
ATOM 589 C CA . THR A 1 77 ? -15.859 -12.281 -8.172 1 89.69 77 THR A CA 1
ATOM 590 C C . THR A 1 77 ? -14.469 -11.812 -8.57 1 89.69 77 THR A C 1
ATOM 592 O O . THR A 1 77 ? -14.156 -10.625 -8.484 1 89.69 77 THR A O 1
ATOM 595 N N . ALA A 1 78 ? -13.641 -12.789 -8.898 1 94.31 78 ALA A N 1
ATOM 596 C CA . ALA A 1 78 ? -12.258 -12.469 -9.25 1 94.31 78 ALA A CA 1
ATOM 597 C C . ALA A 1 78 ? -11.781 -13.32 -10.422 1 94.31 78 ALA A C 1
ATOM 599 O O . ALA A 1 78 ? -12.297 -14.414 -10.656 1 94.31 78 ALA A O 1
ATOM 600 N N . PHE A 1 79 ? -10.906 -12.781 -11.156 1 95.19 79 PHE A N 1
ATOM 601 C CA . PHE A 1 79 ? -10.195 -13.516 -12.203 1 95.19 79 PHE A CA 1
ATOM 602 C C . PHE A 1 79 ? -8.898 -14.109 -11.664 1 95.19 79 PHE A C 1
ATOM 604 O O . PHE A 1 79 ? -8.156 -13.438 -10.938 1 95.19 79 PHE A O 1
ATOM 611 N N . VAL A 1 80 ? -8.75 -15.398 -11.992 1 95.38 80 VAL A N 1
ATOM 612 C CA . VAL A 1 80 ? -7.508 -16.047 -11.57 1 95.38 80 VAL A CA 1
ATOM 613 C C . VAL A 1 80 ? -6.512 -16.047 -12.727 1 95.38 80 VAL A C 1
ATOM 615 O O . VAL A 1 80 ? -6.844 -16.453 -13.844 1 95.38 80 VAL A O 1
ATOM 618 N N . ASP A 1 81 ? -5.312 -15.555 -12.453 1 96.38 81 ASP A N 1
ATOM 619 C CA . ASP A 1 81 ? -4.215 -15.484 -13.414 1 96.38 81 ASP A CA 1
ATOM 620 C C . ASP A 1 81 ? -2.971 -16.188 -12.875 1 96.38 81 ASP A C 1
ATOM 622 O O . ASP A 1 81 ? -2.383 -15.758 -11.883 1 96.38 81 ASP A O 1
ATOM 626 N N . ILE A 1 82 ? -2.609 -17.266 -13.531 1 94.25 82 ILE A N 1
ATOM 627 C CA . ILE A 1 82 ? -1.41 -18.016 -13.148 1 94.25 82 ILE A CA 1
ATOM 628 C C . ILE A 1 82 ? -0.311 -17.781 -14.188 1 94.25 82 ILE A C 1
ATOM 630 O O . ILE A 1 82 ? -0.527 -17.969 -15.383 1 94.25 82 ILE A O 1
ATOM 634 N N . ARG A 1 83 ? 0.797 -17.406 -13.664 1 93.38 83 ARG A N 1
ATOM 635 C CA . ARG A 1 83 ? 1.924 -17.156 -14.555 1 93.38 83 ARG A CA 1
ATOM 636 C C . ARG A 1 83 ? 3.168 -17.906 -14.102 1 93.38 83 ARG A C 1
ATOM 638 O O . ARG A 1 83 ? 3.258 -18.328 -12.945 1 93.38 83 ARG A O 1
ATOM 645 N N . THR A 1 84 ? 4.113 -18.109 -15.062 1 90.75 84 THR A N 1
ATOM 646 C CA . THR A 1 84 ? 5.387 -18.766 -14.773 1 90.75 84 THR A CA 1
ATOM 647 C C . THR A 1 84 ? 6.551 -17.844 -15.109 1 90.75 84 THR A C 1
ATOM 649 O O . THR A 1 84 ? 6.555 -17.172 -16.156 1 90.75 84 THR A O 1
ATOM 652 N N . GLY A 1 85 ? 7.469 -17.703 -14.219 1 91.19 85 GLY A N 1
ATOM 653 C CA . GLY A 1 85 ? 8.625 -16.844 -14.43 1 91.19 85 GLY A CA 1
ATOM 654 C C . GLY A 1 85 ? 9.062 -16.109 -13.18 1 91.19 85 GLY A C 1
ATOM 655 O O . GLY A 1 85 ? 8.68 -16.484 -12.07 1 91.19 85 GLY A O 1
ATOM 656 N N . PRO A 1 86 ? 10.016 -15.211 -13.305 1 93.25 86 PRO A N 1
ATOM 657 C CA . PRO A 1 86 ? 10.398 -14.406 -12.141 1 93.25 86 PRO A CA 1
ATOM 658 C C . PRO A 1 86 ? 9.234 -13.617 -11.555 1 93.25 86 PRO A C 1
ATOM 660 O O . PRO A 1 86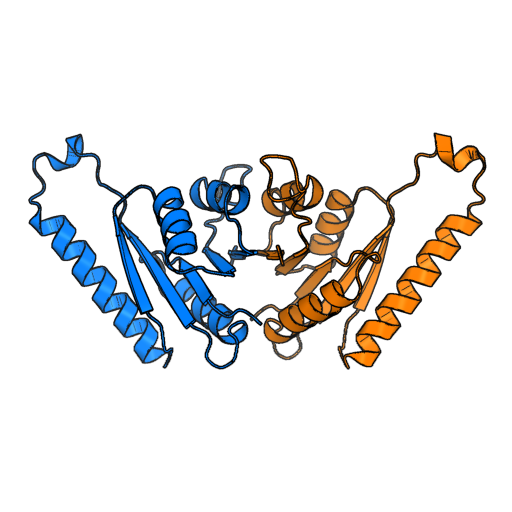 ? 8.539 -12.898 -12.289 1 93.25 86 PRO A O 1
ATOM 663 N N . PRO A 1 87 ? 9 -13.68 -10.375 1 92.69 87 PRO A N 1
ATOM 664 C CA . PRO A 1 87 ? 7.781 -13.148 -9.766 1 92.69 87 PRO A CA 1
ATOM 665 C C . PRO A 1 87 ? 7.578 -11.664 -10.039 1 92.69 87 PRO A C 1
ATOM 667 O O . PRO A 1 87 ? 6.508 -11.258 -10.508 1 92.69 87 PRO A O 1
ATOM 670 N N . ALA A 1 88 ? 8.602 -10.883 -9.844 1 94.75 88 ALA A N 1
ATOM 671 C CA . ALA A 1 88 ? 8.438 -9.438 -10.008 1 94.75 88 ALA A CA 1
ATOM 672 C C . ALA A 1 88 ? 8.094 -9.094 -11.453 1 94.75 88 ALA A C 1
ATOM 674 O O . ALA A 1 88 ? 7.215 -8.266 -11.703 1 94.75 88 ALA A O 1
ATOM 675 N N . SER A 1 89 ? 8.773 -9.742 -12.375 1 96.94 89 SER A N 1
ATOM 676 C CA . SER A 1 89 ? 8.516 -9.508 -13.789 1 96.94 89 SER A CA 1
ATOM 677 C C . SER A 1 89 ? 7.086 -9.898 -14.164 1 96.94 89 SER A C 1
ATOM 679 O O . SER A 1 89 ? 6.406 -9.172 -14.883 1 96.94 89 SER A O 1
ATOM 681 N N . CYS A 1 90 ? 6.664 -10.961 -13.617 1 96.75 90 CYS A N 1
ATOM 682 C CA . CYS A 1 90 ? 5.32 -11.453 -13.898 1 96.75 90 CYS A CA 1
ATOM 683 C C . CYS A 1 90 ? 4.262 -10.523 -13.32 1 96.75 90 CYS A C 1
ATOM 685 O O . CYS A 1 90 ? 3.266 -10.219 -13.977 1 96.75 90 CYS A O 1
ATOM 687 N N . ILE A 1 91 ? 4.504 -10.047 -12.156 1 97.31 91 ILE A N 1
ATOM 688 C CA . ILE A 1 91 ? 3.562 -9.164 -11.477 1 97.31 91 ILE A CA 1
ATOM 689 C C . ILE A 1 91 ? 3.439 -7.852 -12.25 1 97.31 91 ILE A C 1
ATOM 691 O O . ILE A 1 91 ? 2.33 -7.383 -12.516 1 97.31 91 ILE A O 1
ATOM 695 N N . LEU A 1 92 ? 4.566 -7.316 -12.617 1 97.88 92 LEU A N 1
ATOM 696 C CA . LEU A 1 92 ? 4.578 -6.043 -13.336 1 97.88 92 LEU A CA 1
ATOM 697 C C . LEU A 1 92 ? 3.949 -6.188 -14.719 1 97.88 92 LEU A C 1
ATOM 699 O O . LEU A 1 92 ? 3.201 -5.312 -15.156 1 97.88 92 LEU A O 1
ATOM 703 N N . ALA A 1 93 ? 4.223 -7.309 -15.383 1 98.56 93 ALA A N 1
ATOM 704 C CA . ALA A 1 93 ? 3.607 -7.57 -16.688 1 98.56 93 ALA A CA 1
ATOM 705 C C . ALA A 1 93 ? 2.092 -7.703 -16.562 1 98.56 93 ALA A C 1
ATOM 707 O O . ALA A 1 93 ? 1.344 -7.152 -17.359 1 98.56 93 ALA A O 1
ATOM 708 N N . ALA A 1 94 ? 1.638 -8.398 -15.578 1 98.38 94 ALA A N 1
ATOM 709 C CA . ALA A 1 94 ? 0.207 -8.555 -15.336 1 98.38 94 ALA A CA 1
ATOM 710 C C . ALA A 1 94 ? -0.455 -7.207 -15.062 1 98.38 94 ALA A C 1
ATOM 712 O O . ALA A 1 94 ? -1.556 -6.941 -15.555 1 98.38 94 ALA A O 1
ATOM 713 N N . ALA A 1 95 ? 0.21 -6.402 -14.273 1 98.06 95 ALA A N 1
ATOM 714 C CA . ALA A 1 95 ? -0.333 -5.086 -13.945 1 98.06 95 ALA A CA 1
ATOM 715 C C . ALA A 1 95 ? -0.548 -4.258 -15.211 1 98.06 95 ALA A C 1
ATOM 717 O O . ALA A 1 95 ? -1.575 -3.59 -15.352 1 98.06 95 ALA A O 1
ATOM 718 N N . GLU A 1 96 ? 0.394 -4.309 -16.062 1 97.81 96 GLU A N 1
ATOM 719 C CA . GLU A 1 96 ? 0.285 -3.568 -17.328 1 97.81 96 GLU A CA 1
ATOM 720 C C . GLU A 1 96 ? -0.815 -4.145 -18.203 1 97.81 96 GLU A C 1
ATOM 722 O O . GLU A 1 96 ? -1.665 -3.406 -18.719 1 97.81 96 GLU A O 1
ATOM 727 N N . GLU A 1 97 ? -0.818 -5.43 -18.375 1 98.44 97 GLU A N 1
ATOM 728 C CA . GLU A 1 97 ? -1.758 -6.102 -19.266 1 98.44 97 GLU A CA 1
ATOM 729 C C . GLU A 1 97 ? -3.197 -5.91 -18.797 1 98.44 97 GLU A C 1
ATOM 731 O O . GLU A 1 97 ? -4.098 -5.684 -19.609 1 98.44 97 GLU A O 1
ATOM 736 N N . HIS A 1 98 ? -3.404 -5.984 -17.547 1 97.94 98 HIS A N 1
ATOM 737 C CA . HIS A 1 98 ? -4.75 -5.863 -17 1 97.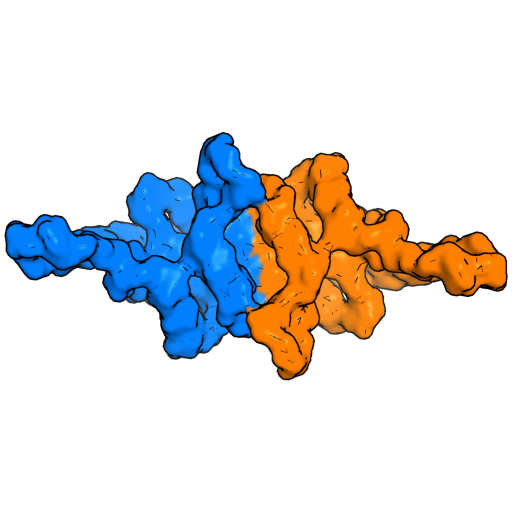94 98 HIS A CA 1
ATOM 738 C C . HIS A 1 98 ? -5.102 -4.406 -16.719 1 97.94 98 HIS A C 1
ATOM 740 O O . HIS A 1 98 ? -6.211 -4.105 -16.281 1 97.94 98 HIS A O 1
ATOM 746 N N . GLN A 1 99 ? -4.074 -3.514 -16.891 1 97.5 99 GLN A N 1
ATOM 747 C CA . GLN A 1 99 ? -4.266 -2.098 -16.594 1 97.5 99 GLN A CA 1
ATOM 748 C C . GLN A 1 99 ? -4.684 -1.895 -15.141 1 97.5 99 GLN A C 1
ATOM 750 O O . GLN A 1 99 ? -5.652 -1.186 -14.859 1 97.5 99 GLN A O 1
ATOM 755 N N . ALA A 1 100 ? -3.947 -2.557 -14.297 1 97.81 100 ALA A N 1
ATOM 756 C CA . ALA A 1 100 ? -4.238 -2.469 -12.867 1 97.81 100 ALA A CA 1
ATOM 757 C C . ALA A 1 100 ? -3.984 -1.061 -12.344 1 97.81 100 ALA A C 1
ATOM 759 O O . ALA A 1 100 ? -3.057 -0.382 -12.789 1 97.81 100 ALA A O 1
ATOM 760 N N . ASP A 1 101 ? -4.832 -0.652 -11.398 1 97 101 ASP A N 1
ATOM 761 C CA . ASP A 1 101 ? -4.57 0.625 -10.742 1 97 101 ASP A CA 1
ATOM 762 C C . ASP A 1 101 ? -4.113 0.419 -9.297 1 97 101 ASP A C 1
ATOM 764 O O . ASP A 1 101 ? -3.701 1.369 -8.625 1 97 101 ASP A O 1
ATOM 768 N N . LEU A 1 102 ? -4.117 -0.856 -8.82 1 97.44 102 LEU A N 1
ATOM 769 C CA . LEU A 1 102 ? -3.545 -1.24 -7.535 1 97.44 102 LEU A CA 1
ATOM 770 C C . LEU A 1 102 ? -2.963 -2.648 -7.598 1 97.44 102 LEU A C 1
ATOM 772 O O . LEU A 1 102 ? -3.582 -3.555 -8.156 1 97.44 102 LEU A O 1
ATOM 776 N N . ILE A 1 103 ? -1.762 -2.785 -7.023 1 97.69 103 ILE A N 1
ATOM 777 C CA . ILE A 1 103 ? -1.183 -4.094 -6.738 1 97.69 103 ILE A CA 1
ATOM 778 C C . ILE A 1 103 ? -1.082 -4.293 -5.227 1 97.69 103 ILE A C 1
ATOM 780 O O . ILE A 1 103 ? -0.605 -3.41 -4.508 1 97.69 103 ILE A O 1
ATOM 784 N N . ILE A 1 104 ? -1.54 -5.406 -4.777 1 97.12 104 ILE A N 1
ATOM 785 C CA . ILE A 1 104 ? -1.336 -5.805 -3.387 1 97.12 104 ILE A CA 1
ATOM 786 C C . ILE A 1 104 ? -0.349 -6.965 -3.32 1 97.12 104 ILE A C 1
ATOM 788 O O . ILE A 1 104 ? -0.587 -8.023 -3.908 1 97.12 104 ILE A O 1
ATOM 792 N N . VAL A 1 105 ? 0.761 -6.711 -2.609 1 93.5 105 VAL A N 1
ATOM 793 C CA . VAL A 1 105 ? 1.82 -7.707 -2.477 1 93.5 105 VAL A CA 1
ATOM 794 C C . VAL A 1 105 ? 2.027 -8.047 -1.002 1 93.5 105 VAL A C 1
ATOM 796 O O . VAL A 1 105 ? 2.172 -7.152 -0.166 1 93.5 105 VAL A O 1
ATOM 799 N N . ALA A 1 106 ? 1.979 -9.352 -0.712 1 87.06 106 ALA A N 1
ATOM 800 C CA . ALA A 1 106 ? 2.332 -9.781 0.639 1 87.06 106 ALA A CA 1
ATOM 801 C C . ALA A 1 106 ? 3.846 -9.781 0.835 1 87.06 106 ALA A C 1
ATOM 803 O O . ALA A 1 106 ? 4.59 -10.242 -0.037 1 87.06 106 ALA A O 1
ATOM 804 N N . SER A 1 107 ? 4.246 -9.078 1.854 1 76.25 107 SER A N 1
ATOM 805 C CA . SER A 1 107 ? 5.676 -9.062 2.154 1 76.25 107 SER A CA 1
ATOM 806 C C . SER A 1 107 ? 6 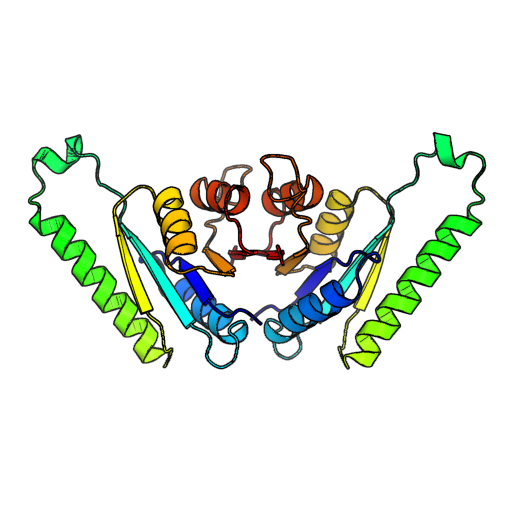-10 3.318 1 76.25 107 SER A C 1
ATOM 808 O O . SER A 1 107 ? 5.238 -10.078 4.285 1 76.25 107 SER A O 1
ATOM 810 N N . HIS A 1 108 ? 6.859 -11.102 2.994 1 64.56 108 HIS A N 1
ATOM 811 C CA . HIS A 1 108 ? 7.398 -11.891 4.09 1 64.56 108 HIS A CA 1
ATOM 812 C C . HIS A 1 108 ? 8.453 -11.117 4.867 1 64.56 108 HIS A C 1
ATOM 814 O O . HIS A 1 108 ? 9.273 -10.414 4.273 1 64.56 108 HIS A O 1
ATOM 820 N N . VAL A 1 109 ? 8.109 -10.68 6.094 1 57 109 VAL A N 1
ATOM 821 C CA . VAL A 1 109 ? 9.172 -10.094 6.898 1 57 109 VAL A CA 1
ATOM 822 C C . VAL A 1 109 ? 10.227 -11.156 7.223 1 57 109 VAL A C 1
ATOM 824 O O . VAL A 1 109 ? 9.961 -12.086 7.988 1 57 109 VAL A O 1
ATOM 827 N N . PRO A 1 110 ? 11.289 -11.188 6.312 1 52.28 110 PRO A N 1
ATOM 828 C CA . PRO A 1 110 ? 12.289 -12.164 6.754 1 52.28 110 PRO A CA 1
ATOM 829 C C . PRO A 1 110 ? 12.836 -11.859 8.148 1 52.28 110 PRO A C 1
ATOM 831 O O . PRO A 1 110 ? 12.805 -10.711 8.586 1 52.28 110 PRO A O 1
ATOM 834 N N . ASN A 1 111 ? 12.898 -12.945 9 1 51.31 111 ASN A N 1
ATOM 835 C CA . ASN A 1 111 ? 13.5 -12.852 10.328 1 51.31 111 ASN A CA 1
ATOM 836 C C . ASN A 1 111 ? 14.734 -11.961 10.328 1 51.31 111 ASN A C 1
ATOM 838 O O . ASN A 1 111 ? 15.234 -11.578 11.391 1 51.31 111 ASN A O 1
ATOM 842 N N . ILE A 1 112 ? 15.578 -12.211 9.32 1 47.97 112 ILE A N 1
ATOM 843 C CA . ILE A 1 112 ? 16.938 -11.734 9.555 1 47.97 112 ILE A CA 1
ATOM 844 C C . ILE A 1 112 ? 17.094 -10.328 8.977 1 47.97 112 ILE A C 1
ATOM 846 O O . ILE A 1 112 ? 18.016 -9.594 9.352 1 47.97 112 ILE A O 1
ATOM 850 N N . SER A 1 113 ? 17.094 -10.102 7.66 1 53.16 113 SER A N 1
ATOM 851 C CA . SER A 1 113 ? 17.781 -8.969 7.031 1 53.16 113 SER A CA 1
ATOM 852 C C . SER A 1 113 ? 16.969 -7.688 7.176 1 53.16 113 SER A C 1
ATOM 854 O O . SER A 1 113 ? 15.781 -7.727 7.48 1 53.16 113 SER A O 1
ATOM 856 N N . ASN A 1 114 ? 17.656 -6.5 7.07 1 54.19 114 ASN A N 1
ATOM 857 C CA . ASN A 1 114 ? 17.266 -5.098 7.203 1 54.19 114 ASN A CA 1
ATOM 858 C C . ASN A 1 114 ? 16.156 -4.723 6.227 1 54.19 114 ASN A C 1
ATOM 860 O O . ASN A 1 114 ? 15.766 -3.559 6.145 1 54.19 114 ASN A O 1
ATOM 864 N N . TYR A 1 115 ? 15.844 -5.719 5.355 1 59.03 115 TYR A N 1
ATOM 865 C CA . TYR A 1 115 ? 14.789 -5.371 4.41 1 59.03 115 TYR A CA 1
ATOM 866 C C . TYR A 1 115 ? 13.484 -6.066 4.77 1 59.03 115 TYR A C 1
ATOM 868 O O . TYR A 1 115 ? 13.438 -7.293 4.895 1 59.03 115 TYR A O 1
ATOM 876 N N . PHE A 1 116 ? 12.531 -5.242 5.16 1 65 116 PHE A N 1
ATOM 877 C CA . PHE A 1 116 ? 11.289 -5.754 5.738 1 65 116 PHE A CA 1
ATOM 878 C C . PHE A 1 116 ? 10.422 -6.395 4.664 1 65 116 PHE A C 1
ATOM 880 O O . PHE A 1 116 ? 9.391 -7.004 4.973 1 65 116 PHE A O 1
ATOM 887 N N . PHE A 1 117 ? 11.023 -6.078 3.398 1 72.88 117 PHE A N 1
ATOM 888 C CA . PHE A 1 117 ? 10.312 -6.816 2.361 1 72.88 117 PHE A CA 1
ATOM 889 C C . PHE A 1 117 ? 11.281 -7.379 1.333 1 72.88 117 PHE A C 1
ATOM 891 O O . PHE A 1 117 ? 12.414 -6.898 1.215 1 72.88 117 PHE A O 1
ATOM 898 N N . GLY A 1 118 ? 11.031 -8.508 0.732 1 81.94 118 GLY A N 1
ATOM 899 C CA . GLY A 1 118 ? 11.867 -9.266 -0.186 1 81.94 118 GLY A CA 1
ATOM 900 C C . GLY A 1 118 ? 12.078 -8.578 -1.519 1 81.94 118 GLY A C 1
ATOM 901 O O . GLY A 1 118 ? 11.547 -7.484 -1.747 1 81.94 118 GLY A O 1
ATOM 902 N N . ALA A 1 119 ? 12.906 -9.156 -2.285 1 85.12 119 ALA A N 1
ATOM 903 C CA . ALA A 1 119 ? 13.344 -8.633 -3.58 1 85.12 119 ALA A CA 1
ATOM 904 C C . ALA A 1 119 ? 12.148 -8.398 -4.5 1 85.12 119 ALA A C 1
ATOM 906 O O . ALA A 1 119 ? 12.117 -7.41 -5.238 1 85.12 119 ALA A O 1
ATOM 907 N N . THR A 1 120 ? 11.156 -9.32 -4.414 1 89.56 120 THR A N 1
ATOM 908 C CA . THR A 1 120 ? 9.984 -9.188 -5.277 1 89.56 120 THR A CA 1
ATOM 909 C C . THR A 1 120 ? 9.203 -7.918 -4.941 1 89.56 120 THR A C 1
ATOM 911 O O . THR A 1 120 ? 8.922 -7.105 -5.824 1 89.56 120 THR A O 1
ATOM 914 N N . ALA A 1 121 ? 8.883 -7.766 -3.697 1 90.81 121 ALA A N 1
ATOM 915 C CA . ALA A 1 121 ? 8.156 -6.57 -3.271 1 90.81 121 ALA A CA 1
ATOM 916 C C . ALA A 1 121 ? 8.938 -5.305 -3.594 1 90.81 121 ALA A C 1
ATOM 918 O O . ALA A 1 121 ? 8.367 -4.309 -4.043 1 90.81 121 ALA A O 1
ATOM 919 N N . ASP A 1 122 ? 10.211 -5.375 -3.404 1 88.31 122 ASP A N 1
ATOM 920 C CA . ASP A 1 122 ? 11.062 -4.227 -3.689 1 88.31 122 ASP A CA 1
ATOM 921 C C . ASP A 1 122 ? 10.961 -3.82 -5.16 1 88.31 122 ASP A C 1
ATOM 923 O O . ASP A 1 122 ? 10.742 -2.65 -5.473 1 88.31 122 ASP A O 1
ATOM 927 N N . ARG A 1 123 ? 11.117 -4.746 -5.965 1 91.56 123 ARG A N 1
ATOM 928 C CA . ARG A 1 123 ? 11.07 -4.48 -7.398 1 91.56 123 ARG A CA 1
ATOM 929 C C . ARG A 1 123 ? 9.688 -3.98 -7.816 1 91.56 123 ARG A C 1
ATOM 931 O O . ARG A 1 123 ? 9.578 -3.055 -8.625 1 91.56 123 ARG A O 1
ATOM 938 N N . VAL A 1 124 ? 8.68 -4.523 -7.301 1 94.31 124 VAL A N 1
ATOM 939 C CA . VAL A 1 124 ? 7.32 -4.129 -7.652 1 94.31 124 VAL A CA 1
ATOM 940 C C . VAL A 1 124 ? 7.07 -2.686 -7.23 1 94.31 124 VAL A C 1
ATOM 942 O O . VAL A 1 124 ? 6.59 -1.871 -8.023 1 94.31 124 VAL A O 1
ATOM 945 N N . VAL A 1 125 ? 7.453 -2.357 -6.051 1 92.44 125 VAL A N 1
ATOM 946 C CA . VAL A 1 125 ? 7.238 -1.01 -5.539 1 92.44 125 VAL A CA 1
ATOM 947 C C . VAL A 1 125 ? 8 -0.002 -6.398 1 92.44 125 VAL A C 1
ATOM 949 O O . VAL A 1 125 ? 7.48 1.071 -6.711 1 92.44 125 VAL A O 1
ATOM 952 N N . ARG A 1 126 ? 9.117 -0.377 -6.82 1 90.25 126 ARG A N 1
ATOM 953 C CA . ARG A 1 126 ? 10 0.544 -7.531 1 90.25 126 ARG A CA 1
ATOM 954 C C . ARG A 1 126 ? 9.531 0.747 -8.969 1 90.25 126 ARG A C 1
ATOM 956 O O . ARG A 1 126 ? 9.734 1.817 -9.547 1 90.25 126 ARG A O 1
ATOM 963 N N . HIS A 1 127 ? 8.828 -0.216 -9.484 1 92.31 127 HIS A N 1
ATOM 964 C CA . HIS A 1 127 ? 8.664 -0.161 -10.938 1 92.31 127 HIS A CA 1
ATOM 965 C C . HIS A 1 127 ? 7.188 -0.134 -11.32 1 92.31 127 HIS A C 1
ATOM 967 O O . HIS A 1 127 ? 6.852 0.139 -12.477 1 92.31 127 HIS A O 1
ATOM 973 N N . ALA A 1 128 ? 6.348 -0.425 -10.398 1 94.12 128 ALA A N 1
ATOM 974 C CA . ALA A 1 128 ? 4.922 -0.377 -10.719 1 94.12 128 ALA A CA 1
ATOM 975 C C . ALA A 1 128 ? 4.492 1.039 -11.086 1 94.12 128 ALA A C 1
ATOM 977 O O . ALA A 1 128 ? 4.914 2.01 -10.453 1 94.12 128 ALA A O 1
ATOM 978 N N . LYS A 1 129 ? 3.66 1.156 -12.062 1 91.69 129 LYS A N 1
ATOM 979 C CA . LYS A 1 129 ? 3.131 2.449 -12.492 1 91.69 129 LYS A CA 1
ATOM 980 C C . LYS A 1 129 ? 1.846 2.789 -11.742 1 91.69 129 LYS A C 1
ATOM 982 O O . LYS A 1 129 ? 1.345 3.912 -11.836 1 91.69 129 LYS A O 1
ATOM 987 N N . CYS A 1 130 ? 1.335 1.836 -11.086 1 94.81 130 CYS A N 1
ATOM 988 C CA . CYS A 1 130 ? 0.112 2.01 -10.312 1 94.81 130 CYS A CA 1
ATOM 989 C C . CYS A 1 130 ? 0.399 1.942 -8.812 1 94.81 130 CYS A C 1
ATOM 991 O O . CYS A 1 130 ? 1.542 1.729 -8.406 1 94.81 130 CYS A O 1
ATOM 993 N N . SER A 1 131 ? -0.613 2.207 -7.98 1 95.38 131 SER A N 1
ATOM 994 C CA . SER A 1 131 ? -0.472 2.129 -6.527 1 95.38 131 SER A CA 1
ATOM 995 C C . SER A 1 131 ? -0.085 0.723 -6.086 1 95.38 131 SER A C 1
ATOM 997 O O . SER A 1 131 ? -0.423 -0.259 -6.75 1 95.38 131 SER A O 1
ATOM 999 N N . VAL A 1 132 ? 0.68 0.65 -4.965 1 95.94 132 VAL A N 1
ATOM 1000 C CA . VAL A 1 132 ? 1.11 -0.631 -4.414 1 95.94 132 VAL A CA 1
ATOM 1001 C C . VAL A 1 132 ? 0.843 -0.663 -2.91 1 95.94 132 VAL A C 1
ATOM 1003 O O . VAL A 1 132 ? 1.201 0.271 -2.191 1 95.94 132 VAL A O 1
ATOM 1006 N N . LEU A 1 133 ? 0.132 -1.661 -2.504 1 96.5 133 LEU A N 1
ATOM 1007 C CA . LEU A 1 133 ? -0.011 -1.971 -1.085 1 96.5 133 LEU A CA 1
ATOM 1008 C C . LEU A 1 133 ? 0.892 -3.133 -0.688 1 96.5 133 LEU A C 1
ATOM 1010 O O . LEU A 1 133 ? 0.725 -4.25 -1.182 1 96.5 133 LEU A O 1
ATOM 1014 N N . ILE A 1 134 ? 1.856 -2.82 0.121 1 94.75 134 ILE A N 1
ATOM 1015 C CA . ILE A 1 134 ? 2.693 -3.857 0.714 1 94.75 134 ILE A CA 1
ATOM 1016 C C . ILE A 1 134 ? 2.064 -4.348 2.016 1 94.75 134 ILE A C 1
ATOM 1018 O O . ILE A 1 134 ? 2.039 -3.621 3.012 1 94.75 134 ILE A O 1
ATOM 1022 N N . GLU A 1 135 ? 1.638 -5.562 2.031 1 93 135 GLU A N 1
ATOM 1023 C CA . GLU A 1 135 ? 1.02 -6.172 3.205 1 93 135 GLU A CA 1
ATOM 1024 C C . GLU A 1 135 ? 2.057 -6.883 4.07 1 93 135 GLU A C 1
ATOM 1026 O O . GLU A 1 135 ? 2.727 -7.809 3.609 1 93 135 GLU A O 1
ATOM 1031 N N . ARG A 1 136 ? 2.346 -6.438 5.371 1 86.31 136 ARG A N 1
ATOM 1032 C CA . ARG A 1 136 ? 3.359 -7.027 6.238 1 86.31 136 ARG A CA 1
ATOM 1033 C C . ARG A 1 136 ? 2.719 -7.871 7.336 1 86.31 136 ARG A C 1
ATOM 1035 O O . ARG A 1 136 ? 3.41 -8.602 8.047 1 86.31 136 ARG A O 1
ATOM 1042 N N . ARG A 1 137 ? 1.457 -8.195 7.457 1 69.94 137 ARG A N 1
ATOM 1043 C CA . ARG A 1 137 ? 0.858 -8.969 8.539 1 69.94 137 ARG A CA 1
ATOM 1044 C C . ARG A 1 137 ? 0.351 -10.32 8.031 1 69.94 137 ARG A C 1
ATOM 1046 O O . ARG A 1 137 ? 0.058 -10.469 6.84 1 69.94 137 ARG A O 1
ATOM 1053 N N . MET B 1 1 ? -10.148 -4.641 9.227 1 90.06 1 MET B N 1
ATOM 1054 C CA . MET B 1 1 ? -9.023 -4.777 8.305 1 90.06 1 MET B CA 1
ATOM 1055 C C . MET B 1 1 ? -7.75 -4.199 8.922 1 90.06 1 MET B C 1
ATOM 1057 O O . MET B 1 1 ? -6.777 -4.922 9.141 1 90.06 1 MET B O 1
ATOM 1061 N N . TYR B 1 2 ? -7.629 -2.932 9.219 1 95.94 2 TYR B N 1
ATOM 1062 C CA . TYR B 1 2 ? -6.551 -2.285 9.953 1 95.94 2 TYR B CA 1
ATOM 1063 C C . TYR B 1 2 ? -7.086 -1.559 11.188 1 95.94 2 TYR B C 1
ATOM 1065 O O . TYR B 1 2 ? -8.141 -0.927 11.125 1 95.94 2 TYR B O 1
ATOM 1073 N N . LYS B 1 3 ? -6.379 -1.649 12.258 1 96.94 3 LYS B N 1
ATOM 1074 C CA . LYS B 1 3 ? -6.816 -1.039 13.508 1 96.94 3 LYS B CA 1
ATOM 1075 C C . LYS B 1 3 ? -6.363 0.417 13.594 1 96.94 3 LYS B C 1
ATOM 1077 O O . LYS B 1 3 ? -7.07 1.258 14.156 1 96.94 3 LYS B O 1
ATOM 1082 N N . LYS B 1 4 ? -5.234 0.7 13.18 1 98 4 LYS B N 1
ATOM 1083 C CA . LYS B 1 4 ? -4.633 2.029 13.242 1 98 4 LYS B CA 1
ATOM 1084 C C . LYS B 1 4 ? -3.982 2.4 11.914 1 98 4 LYS B C 1
ATOM 1086 O O . LYS B 1 4 ? -2.998 1.78 11.5 1 98 4 LYS B O 1
ATOM 1091 N N . ILE B 1 5 ? -4.512 3.418 11.266 1 98.31 5 ILE B N 1
ATOM 1092 C CA . ILE B 1 5 ? -4.039 3.814 9.938 1 98.31 5 ILE B CA 1
ATOM 1093 C C . ILE B 1 5 ? -3.492 5.238 10 1 98.31 5 ILE B C 1
ATOM 1095 O O . ILE B 1 5 ? -4.16 6.148 10.492 1 98.31 5 ILE B O 1
ATOM 1099 N N . ILE B 1 6 ? -2.299 5.398 9.461 1 98.38 6 ILE B N 1
ATOM 1100 C CA . ILE B 1 6 ? -1.759 6.734 9.258 1 98.38 6 ILE B CA 1
ATOM 1101 C C . ILE B 1 6 ? -1.909 7.129 7.789 1 98.38 6 ILE B C 1
ATOM 1103 O O . ILE B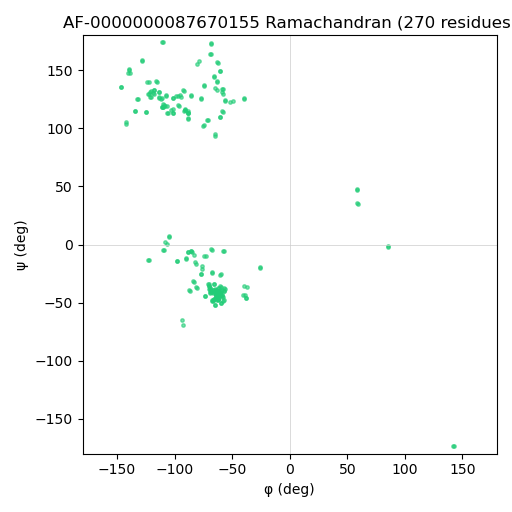 1 6 ? -1.497 6.387 6.895 1 98.38 6 ILE B O 1
ATOM 1107 N N . VAL B 1 7 ? -2.502 8.227 7.645 1 96.94 7 VAL B N 1
ATOM 1108 C CA . VAL B 1 7 ? -2.586 8.836 6.32 1 96.94 7 VAL B CA 1
ATOM 1109 C C . VAL B 1 7 ? -1.714 10.094 6.273 1 96.94 7 VAL B C 1
ATOM 1111 O O . VAL B 1 7 ? -1.954 11.055 7.012 1 96.94 7 VAL B O 1
ATOM 1114 N N . THR B 1 8 ? -0.702 10.031 5.359 1 94.75 8 THR B N 1
ATOM 1115 C CA . THR B 1 8 ? 0.124 11.219 5.184 1 94.75 8 THR B CA 1
ATOM 1116 C C . THR B 1 8 ? -0.513 12.18 4.18 1 94.75 8 THR B C 1
ATOM 1118 O O . THR B 1 8 ? -0.894 11.773 3.08 1 94.75 8 THR B O 1
ATOM 1121 N N . VAL B 1 9 ? -0.649 13.406 4.594 1 89.56 9 VAL B N 1
ATOM 1122 C CA . VAL B 1 9 ? -1.291 14.383 3.721 1 89.56 9 VAL B CA 1
ATOM 1123 C C . VAL B 1 9 ? -0.341 15.555 3.469 1 89.56 9 VAL B C 1
ATOM 1125 O O . VAL B 1 9 ? 0.353 16 4.383 1 89.56 9 VAL B O 1
ATOM 1128 N N . ASP B 1 10 ? -0.26 15.805 2.076 1 78.81 10 ASP B N 1
ATOM 1129 C CA . ASP B 1 10 ? 0.404 17.031 1.649 1 78.81 10 ASP B CA 1
ATOM 1130 C C . ASP B 1 10 ? -0.607 18.156 1.438 1 78.81 10 ASP B C 1
ATOM 1132 O O . ASP B 1 10 ? -1.664 17.938 0.84 1 78.81 10 ASP B O 1
ATOM 1136 N N . MET B 1 11 ? -0.396 19.234 2.033 1 72.06 11 MET B N 1
ATOM 1137 C CA . MET B 1 11 ? -1.354 20.344 2.043 1 72.06 11 MET B CA 1
ATOM 1138 C C . MET B 1 11 ? -1.485 20.953 0.655 1 72.06 11 MET B C 1
ATOM 1140 O O . MET B 1 11 ? -2.363 21.797 0.421 1 72.06 11 MET B O 1
ATOM 1144 N N . SER B 1 12 ? -0.671 20.469 -0.247 1 71.56 12 SER B N 1
ATOM 1145 C CA . SER B 1 12 ? -0.67 21.094 -1.563 1 71.56 12 SER B CA 1
ATOM 1146 C C . SER B 1 12 ? -1.804 20.562 -2.432 1 71.56 12 SER B C 1
ATOM 1148 O O . SER B 1 12 ? -2.178 21.188 -3.428 1 71.56 12 SER B O 1
ATOM 1150 N N . SER B 1 13 ? -2.412 19.5 -2.088 1 72.31 13 SER B N 1
ATOM 1151 C CA . SER B 1 13 ? -3.477 18.938 -2.912 1 72.31 13 SER B CA 1
ATOM 1152 C C . SER B 1 13 ? -4.594 18.359 -2.049 1 72.31 13 SER B C 1
ATOM 1154 O O . SER B 1 13 ? -4.508 17.203 -1.604 1 72.31 13 SER B O 1
ATOM 1156 N N . PHE B 1 14 ? -5.691 19.016 -1.919 1 72.44 14 PHE B N 1
ATOM 1157 C CA . PHE B 1 14 ? -6.824 18.625 -1.085 1 72.44 14 PHE B CA 1
ATOM 1158 C C . PHE B 1 14 ? -7.582 17.453 -1.707 1 72.44 14 PHE B C 1
ATOM 1160 O O . PHE B 1 14 ? -8 16.531 -1.002 1 72.44 14 PHE B O 1
ATOM 1167 N N . ALA B 1 15 ? -7.781 17.562 -2.979 1 74.75 15 ALA B N 1
ATOM 1168 C CA . ALA B 1 15 ? -8.516 16.5 -3.67 1 74.75 15 ALA B CA 1
ATOM 1169 C C . ALA B 1 15 ? -7.836 15.148 -3.48 1 74.75 15 ALA B C 1
ATOM 1171 O O . ALA B 1 15 ? -8.508 14.125 -3.299 1 74.75 15 ALA B O 1
ATOM 1172 N N . LYS B 1 16 ? -6.617 15.156 -3.527 1 82.31 16 LYS B N 1
ATOM 1173 C CA . LYS B 1 16 ? -5.867 13.922 -3.303 1 82.31 16 LYS B CA 1
ATOM 1174 C C . LYS B 1 16 ? -6.035 13.438 -1.868 1 82.31 16 LYS B C 1
ATOM 1176 O O . LYS B 1 16 ? -6.191 12.234 -1.631 1 82.31 16 LYS B O 1
ATOM 1181 N N . ALA B 1 17 ? -6.145 14.367 -0.998 1 82.94 17 ALA B N 1
ATOM 1182 C CA . ALA B 1 17 ? -6.312 14.031 0.414 1 82.94 17 ALA B CA 1
ATOM 1183 C C . ALA B 1 17 ? -7.656 13.352 0.661 1 82.94 17 ALA B C 1
ATOM 1185 O O . ALA B 1 17 ? -7.734 12.359 1.383 1 82.94 17 ALA B O 1
ATOM 1186 N N . GLU B 1 18 ? -8.664 13.867 0.007 1 85.88 18 GLU B N 1
ATOM 1187 C CA . GLU B 1 18 ? -9.992 13.289 0.184 1 85.88 18 GLU B CA 1
ATOM 1188 C C . GLU B 1 18 ? -10.039 11.844 -0.288 1 85.88 18 GLU B C 1
ATOM 1190 O O . GLU B 1 18 ? -10.586 10.977 0.397 1 85.88 18 GLU B O 1
ATOM 1195 N N . ARG B 1 19 ? -9.508 11.641 -1.423 1 88.38 19 ARG B N 1
ATOM 1196 C CA . ARG B 1 19 ? -9.5 10.297 -1.987 1 88.38 19 ARG B CA 1
ATOM 1197 C C . ARG B 1 19 ? -8.742 9.328 -1.089 1 88.38 19 ARG B C 1
ATOM 1199 O O . ARG B 1 19 ? -9.203 8.219 -0.825 1 88.38 19 ARG B O 1
ATOM 1206 N N . ILE B 1 20 ? -7.668 9.773 -0.588 1 91.88 20 ILE B N 1
ATOM 1207 C CA . ILE B 1 20 ? -6.82 8.922 0.242 1 91.88 20 ILE B CA 1
ATOM 1208 C C . ILE B 1 20 ? -7.516 8.648 1.574 1 91.88 20 ILE B C 1
ATOM 1210 O O . ILE B 1 20 ? -7.445 7.531 2.098 1 91.88 20 ILE B O 1
ATOM 1214 N N . LEU B 1 21 ? -8.219 9.602 2.068 1 92.5 21 LEU B N 1
ATOM 1215 C CA . LEU B 1 21 ? -8.93 9.438 3.332 1 92.5 21 LEU B CA 1
ATOM 1216 C C . LEU B 1 21 ? -10.109 8.484 3.176 1 92.5 21 LEU B C 1
ATOM 1218 O O . LEU B 1 21 ? -10.422 7.723 4.094 1 92.5 21 LEU B O 1
ATOM 1222 N N . GLN B 1 22 ? -10.719 8.5 2.045 1 92.25 22 GLN B N 1
ATOM 1223 C CA . GLN B 1 22 ? -11.781 7.543 1.772 1 92.25 22 GLN B CA 1
ATOM 1224 C C . GLN B 1 22 ? -11.234 6.117 1.738 1 92.25 22 GLN B C 1
ATOM 1226 O O . GLN B 1 22 ? -11.875 5.191 2.252 1 92.25 22 GLN B O 1
ATOM 1231 N N . ARG B 1 23 ? -10.094 5.945 1.143 1 94.19 23 ARG B N 1
ATOM 1232 C CA . ARG B 1 23 ? -9.453 4.637 1.11 1 94.19 23 ARG B CA 1
ATOM 1233 C C . ARG B 1 23 ? -9.117 4.156 2.518 1 94.19 23 ARG B C 1
ATOM 1235 O O . ARG B 1 23 ? -9.336 2.99 2.852 1 94.19 23 ARG B O 1
ATOM 1242 N N . ALA B 1 24 ? -8.617 5.07 3.318 1 96.38 24 ALA B N 1
ATOM 1243 C CA . ALA B 1 24 ? -8.305 4.734 4.707 1 96.38 24 ALA B CA 1
ATOM 1244 C C . ALA B 1 24 ? -9.562 4.305 5.461 1 96.38 24 ALA B C 1
ATOM 1246 O O . ALA B 1 24 ? -9.539 3.314 6.195 1 96.38 24 ALA B O 1
ATOM 1247 N N . ALA B 1 25 ? -10.617 5 5.223 1 95 25 ALA B N 1
ATOM 1248 C CA . ALA B 1 25 ? -11.875 4.684 5.895 1 95 25 ALA B CA 1
ATOM 1249 C C . ALA B 1 25 ? -12.375 3.299 5.492 1 95 25 ALA B C 1
ATOM 1251 O O . ALA B 1 25 ? -12.891 2.555 6.328 1 95 25 ALA B O 1
ATOM 1252 N N . ALA B 1 26 ? -12.219 2.977 4.238 1 94.69 26 ALA B N 1
ATOM 1253 C CA . ALA B 1 26 ? -12.672 1.686 3.73 1 94.69 26 ALA B CA 1
ATOM 1254 C C . ALA B 1 26 ? -11.836 0.545 4.312 1 94.69 26 ALA B C 1
ATOM 1256 O O . ALA B 1 26 ? -12.328 -0.577 4.461 1 94.69 26 ALA B O 1
ATOM 1257 N N . LEU B 1 27 ? -10.633 0.843 4.727 1 96.5 27 LEU B N 1
ATOM 1258 C CA . LEU B 1 27 ? -9.703 -0.185 5.176 1 96.5 27 LEU B CA 1
ATOM 1259 C C . LEU B 1 27 ? -9.703 -0.29 6.699 1 96.5 27 LEU B C 1
ATOM 1261 O O . LEU B 1 27 ? -9.188 -1.262 7.258 1 96.5 27 LEU B O 1
ATOM 1265 N N . ALA B 1 28 ? -10.273 0.704 7.332 1 96.38 28 ALA B N 1
ATOM 1266 C CA . ALA B 1 28 ? -10.266 0.714 8.789 1 96.38 28 ALA B CA 1
ATOM 1267 C C . ALA B 1 28 ? -11.258 -0.3 9.352 1 96.38 28 ALA B C 1
ATOM 1269 O O . ALA B 1 28 ? -12.367 -0.444 8.836 1 96.38 28 ALA B O 1
ATOM 1270 N N . ASP B 1 29 ? -10.805 -1.015 10.375 1 94.81 29 ASP B N 1
ATOM 1271 C CA . ASP B 1 29 ? -11.727 -1.854 11.141 1 94.81 29 ASP B CA 1
ATOM 1272 C C . ASP B 1 29 ? -12.805 -1.012 11.82 1 94.81 29 ASP B C 1
ATOM 1274 O O . ASP B 1 29 ? -12.625 0.191 12.023 1 94.81 29 ASP B O 1
ATOM 1278 N N . GLN B 1 30 ? -13.867 -1.774 12.055 1 92.44 30 GLN B N 1
ATOM 1279 C CA . GLN B 1 30 ? -14.812 -1.123 12.961 1 92.44 30 GLN B CA 1
ATOM 1280 C C . GLN B 1 30 ? -14.141 -0.726 14.266 1 92.44 30 GLN B C 1
ATOM 1282 O O . GLN B 1 30 ? -13.5 -1.555 14.922 1 92.44 30 GLN B O 1
ATOM 1287 N N . GLY B 1 31 ? -14.234 0.545 14.586 1 92.38 31 GLY B N 1
ATOM 1288 C CA . GLY B 1 31 ? -13.594 1.032 15.797 1 92.38 31 GLY B CA 1
ATOM 1289 C C . GLY B 1 31 ? -12.133 1.391 15.602 1 92.38 31 GLY B C 1
ATOM 1290 O O . GLY B 1 31 ? -11.445 1.776 16.547 1 92.38 31 GLY B O 1
ATOM 1291 N N . GLY B 1 32 ? -11.688 1.163 14.406 1 95.62 32 GLY B N 1
ATOM 1292 C CA . GLY B 1 32 ? -10.312 1.529 14.094 1 95.62 32 GLY B CA 1
ATOM 1293 C C . GLY B 1 32 ? -10.086 3.029 14.078 1 95.62 32 GLY B C 1
ATOM 1294 O O . GLY B 1 32 ? -11.039 3.809 14.109 1 95.62 32 GLY B O 1
ATOM 1295 N N . GLU B 1 33 ? -8.836 3.402 14.125 1 96.94 33 GLU B N 1
ATOM 1296 C CA . GLU B 1 33 ? -8.461 4.812 14.195 1 96.94 33 GLU B CA 1
ATOM 1297 C C . GLU B 1 33 ? -7.672 5.234 12.953 1 96.94 33 GLU B C 1
ATOM 1299 O O . GLU B 1 33 ? -6.828 4.484 12.461 1 96.94 33 GLU B O 1
ATOM 1304 N N . ILE B 1 34 ? -7.992 6.402 12.539 1 97.69 34 ILE B N 1
ATOM 1305 C CA . ILE B 1 34 ? -7.25 7.043 11.453 1 97.69 34 ILE B CA 1
ATOM 1306 C C . ILE B 1 34 ? -6.516 8.273 11.992 1 97.69 34 ILE B C 1
ATOM 1308 O O . ILE B 1 34 ? -7.109 9.102 12.68 1 97.69 34 ILE B O 1
ATOM 1312 N N . ILE B 1 35 ? -5.238 8.305 11.734 1 97.81 35 ILE B N 1
ATOM 1313 C CA . ILE B 1 35 ? -4.414 9.469 12.039 1 97.81 35 ILE B CA 1
ATOM 1314 C C . ILE B 1 35 ? -4.031 10.18 10.742 1 97.81 35 ILE B C 1
ATOM 1316 O O . ILE B 1 35 ? -3.408 9.586 9.859 1 97.81 35 ILE B O 1
ATOM 1320 N N . VAL B 1 36 ? -4.461 11.406 10.672 1 96.44 36 VAL B N 1
ATOM 1321 C CA . VAL B 1 36 ? -4.043 12.242 9.555 1 96.44 36 VAL B CA 1
ATOM 1322 C C . VAL B 1 36 ? -2.77 13 9.922 1 96.44 36 VAL B C 1
ATOM 1324 O O . VAL B 1 36 ? -2.783 13.844 10.82 1 96.44 36 VAL B O 1
ATOM 1327 N N . LEU B 1 37 ? -1.729 12.688 9.188 1 96 37 LEU B N 1
ATOM 1328 C CA . LEU B 1 37 ? -0.412 13.211 9.531 1 96 37 LEU B CA 1
ATOM 1329 C C . LEU B 1 37 ? 0.071 14.203 8.477 1 96 37 LEU B C 1
ATOM 1331 O O . LEU B 1 37 ? 0.064 13.898 7.285 1 96 37 LEU B O 1
ATOM 1335 N N . ASN B 1 38 ? 0.397 15.32 8.93 1 93.69 38 ASN B N 1
ATOM 1336 C CA . ASN B 1 38 ? 1.11 16.297 8.109 1 93.69 38 ASN B CA 1
ATOM 1337 C C . ASN B 1 38 ? 2.482 16.625 8.695 1 93.69 38 ASN B C 1
ATOM 1339 O O . ASN B 1 38 ? 2.623 16.781 9.906 1 93.69 38 ASN B O 1
ATOM 1343 N N . VAL B 1 39 ? 3.473 16.625 7.863 1 91.69 39 VAL B N 1
ATOM 1344 C CA . VAL B 1 39 ? 4.828 16.969 8.289 1 91.69 39 VAL B CA 1
ATOM 1345 C C . VAL B 1 39 ? 5.242 18.297 7.676 1 91.69 39 VAL B C 1
ATOM 1347 O O . VAL B 1 39 ? 5.246 18.453 6.453 1 91.69 39 VAL B O 1
ATOM 1350 N N . VAL B 1 40 ? 5.512 19.266 8.461 1 85.12 40 VAL B N 1
ATOM 1351 C CA . VAL B 1 40 ? 6.051 20.562 8.047 1 85.12 40 VAL B CA 1
ATOM 1352 C C . VAL B 1 40 ? 7.574 20.5 8.023 1 85.12 40 VAL B C 1
ATOM 1354 O O . VAL B 1 40 ? 8.211 20.297 9.062 1 85.12 40 VAL B O 1
ATOM 1357 N N . GLU B 1 41 ? 8.086 20.516 6.789 1 80.31 41 GLU B N 1
ATOM 1358 C CA . GLU B 1 41 ? 9.531 20.391 6.656 1 80.31 41 GLU B CA 1
ATOM 1359 C C . GLU B 1 41 ? 10.234 21.594 7.281 1 80.31 41 GLU B C 1
ATOM 1361 O O . GLU B 1 41 ? 9.75 22.719 7.191 1 80.31 41 GLU B O 1
ATOM 1366 N N . ASP B 1 42 ? 11.273 21.203 8.039 1 68.94 42 ASP B N 1
ATOM 1367 C CA . ASP B 1 42 ? 12.078 22.234 8.68 1 68.94 42 ASP B CA 1
ATOM 1368 C C . ASP B 1 42 ? 12.719 23.156 7.645 1 68.94 42 ASP B C 1
ATOM 1370 O O . ASP B 1 42 ? 13.195 22.688 6.605 1 68.94 42 ASP B O 1
ATOM 1374 N N . VAL B 1 43 ? 12.266 24.406 7.559 1 59.94 43 VAL B N 1
ATOM 1375 C CA . VAL B 1 43 ? 13.047 25.375 6.789 1 59.94 43 VAL B CA 1
ATOM 1376 C C . VAL B 1 43 ? 14.453 25.469 7.379 1 59.94 43 VAL B C 1
ATOM 1378 O O . VAL B 1 43 ? 14.617 25.625 8.594 1 59.94 43 VAL B O 1
ATOM 1381 N N . PRO B 1 44 ? 15.523 25.031 6.605 1 57.72 44 PRO B N 1
ATOM 1382 C CA . PRO B 1 44 ? 16.875 25.188 7.141 1 57.72 44 PRO B CA 1
ATOM 1383 C C . PRO B 1 44 ? 17.078 26.516 7.879 1 57.72 44 PRO B C 1
ATOM 1385 O O . PRO B 1 44 ? 16.5 27.531 7.488 1 57.72 44 PRO B O 1
ATOM 1388 N N . ASN B 1 45 ? 17.531 26.297 9.062 1 52.59 45 ASN B N 1
ATOM 1389 C CA . ASN B 1 45 ? 17.828 27.422 9.945 1 52.59 45 ASN B CA 1
ATOM 1390 C C . ASN B 1 45 ? 18.484 28.562 9.188 1 52.59 45 ASN B C 1
ATOM 1392 O O . ASN B 1 45 ? 18.266 29.734 9.523 1 52.59 45 ASN B O 1
ATOM 1396 N N . TYR B 1 46 ? 19.422 28.125 8.344 1 53.78 46 TYR B N 1
ATOM 1397 C CA . TYR B 1 46 ? 20.141 29.234 7.73 1 53.78 46 TYR B CA 1
ATOM 1398 C C . TYR B 1 46 ? 19.203 30.141 6.949 1 53.78 46 TYR B C 1
ATOM 1400 O O . TYR B 1 46 ? 19.562 31.266 6.598 1 53.78 46 TYR B O 1
ATOM 1408 N N . ILE B 1 47 ? 18.234 29.531 6.598 1 52.72 47 ILE B N 1
ATOM 1409 C CA . ILE B 1 47 ? 17.266 30.375 5.898 1 52.72 47 ILE B CA 1
ATOM 1410 C C . ILE B 1 47 ? 16.375 31.094 6.914 1 52.72 47 ILE B C 1
ATOM 1412 O O . ILE B 1 47 ? 15.945 32.219 6.68 1 52.72 47 ILE B O 1
ATOM 1416 N N . VAL B 1 48 ? 16.172 30.438 7.996 1 55.03 48 VAL B N 1
ATOM 1417 C CA . VAL B 1 48 ? 15.188 30.875 8.992 1 55.03 48 VAL B CA 1
ATOM 1418 C C . VAL B 1 48 ? 15.805 31.938 9.891 1 55.03 48 VAL B C 1
ATOM 1420 O O . VAL B 1 48 ? 15.133 32.469 10.781 1 55.03 48 VAL B O 1
ATOM 1423 N N . ILE B 1 49 ? 17.125 32.156 9.781 1 51.97 49 ILE B N 1
ATOM 1424 C CA . ILE B 1 49 ? 17.641 33.125 10.727 1 51.97 49 ILE B CA 1
ATOM 1425 C C . ILE B 1 49 ? 16.641 34.281 10.891 1 51.97 49 ILE B C 1
ATOM 1427 O O . ILE B 1 49 ? 16.438 34.781 12 1 51.97 49 ILE B O 1
ATOM 1431 N N . ASP B 1 50 ? 16.031 34.594 9.836 1 50.84 50 ASP B N 1
ATOM 1432 C CA . ASP B 1 50 ? 15.242 35.781 10.047 1 50.84 50 ASP B CA 1
ATOM 1433 C C . ASP B 1 50 ? 13.758 35.469 10.125 1 50.84 50 ASP B C 1
ATOM 1435 O O . ASP B 1 50 ? 12.914 36.375 10.078 1 50.84 50 ASP B O 1
ATOM 1439 N N . LEU B 1 51 ? 13.469 34.156 10 1 54.56 51 LEU B N 1
ATOM 1440 C CA . LEU B 1 51 ? 12.016 34 10.039 1 54.56 51 LEU B CA 1
ATOM 1441 C C . LEU B 1 51 ? 11.523 33.844 11.469 1 54.56 51 LEU B C 1
ATOM 1443 O O . LEU B 1 51 ? 12.094 33.062 12.242 1 54.56 51 LEU B O 1
ATOM 1447 N N . PRO B 1 52 ? 10.812 34.719 12.016 1 57.09 52 PRO B N 1
ATOM 1448 C CA . PRO B 1 52 ? 10.266 34.656 13.375 1 57.09 52 PRO B CA 1
ATOM 1449 C C . PRO B 1 52 ? 9.562 33.344 13.688 1 57.09 52 PRO B C 1
ATOM 1451 O O . PRO B 1 52 ? 8.992 32.719 12.789 1 57.09 52 PRO B O 1
ATOM 1454 N N . GLN B 1 53 ? 9.984 32.594 14.781 1 59.41 53 GLN B N 1
ATOM 1455 C CA . GLN B 1 53 ? 9.32 31.453 15.391 1 59.41 53 GLN B CA 1
ATOM 1456 C C . GLN B 1 53 ? 7.812 31.484 15.148 1 59.41 53 GLN B C 1
ATOM 1458 O O . GLN B 1 53 ? 7.168 30.438 15.047 1 59.41 53 GLN B O 1
ATOM 1463 N N . ASP B 1 54 ? 7.352 32.688 14.828 1 65.88 54 ASP B N 1
ATOM 1464 C CA . ASP B 1 54 ? 5.922 32.906 14.672 1 65.88 54 ASP B CA 1
ATOM 1465 C C . ASP B 1 54 ? 5.41 32.344 13.352 1 65.88 54 ASP B C 1
ATOM 1467 O O . ASP B 1 54 ? 4.254 31.906 13.266 1 65.88 54 ASP B O 1
ATOM 1471 N N . LEU B 1 55 ? 6.359 32.125 12.453 1 70 55 LEU B N 1
ATOM 1472 C CA . LEU B 1 55 ? 5.914 31.656 11.148 1 70 55 LEU B CA 1
ATOM 1473 C C . LEU B 1 55 ? 5.652 30.156 11.156 1 70 55 LEU B C 1
ATOM 1475 O O . LEU B 1 55 ? 4.672 29.688 10.578 1 70 55 LEU B O 1
ATOM 1479 N N . VAL B 1 56 ? 6.449 29.516 11.852 1 73.75 56 VAL B N 1
ATOM 1480 C CA . VAL B 1 56 ? 6.273 28.078 11.93 1 73.75 56 VAL B CA 1
ATOM 1481 C C . VAL B 1 56 ? 5.012 27.75 12.719 1 73.75 56 VAL B C 1
ATOM 1483 O O . VAL B 1 56 ? 4.234 26.875 12.328 1 73.75 56 VAL B O 1
ATOM 1486 N N . THR B 1 57 ? 4.852 28.453 13.703 1 79.56 57 THR B N 1
ATOM 1487 C CA . THR B 1 57 ? 3.67 28.25 14.531 1 79.56 57 THR B CA 1
ATOM 1488 C C . THR B 1 57 ? 2.396 28.531 13.742 1 79.56 57 THR B C 1
ATOM 1490 O O . THR B 1 57 ? 1.413 27.797 13.852 1 79.56 57 THR B O 1
ATOM 1493 N N . GLU B 1 58 ? 2.492 29.531 12.969 1 81.88 58 GLU B N 1
ATOM 1494 C CA . GLU B 1 58 ? 1.336 29.875 12.141 1 81.88 58 GLU B CA 1
ATOM 1495 C C . GLU B 1 58 ? 1.103 28.812 11.062 1 81.88 58 GLU B C 1
ATOM 1497 O O . GLU B 1 58 ? -0.043 28.484 10.742 1 81.88 58 GLU B O 1
ATOM 1502 N N . ALA B 1 59 ? 2.152 28.312 10.555 1 77.94 59 ALA B N 1
ATOM 1503 C CA . ALA B 1 59 ? 2.031 27.266 9.539 1 77.94 59 ALA B CA 1
ATOM 1504 C C . ALA B 1 59 ? 1.401 26 10.125 1 77.94 59 ALA B C 1
ATOM 1506 O O . ALA B 1 59 ? 0.541 25.391 9.5 1 77.94 59 ALA B O 1
ATOM 1507 N N . ILE B 1 60 ? 1.762 25.734 11.281 1 83.5 60 ILE B N 1
ATOM 1508 C CA . ILE B 1 60 ? 1.253 24.547 11.977 1 83.5 60 ILE B CA 1
ATOM 1509 C C . ILE B 1 60 ? -0.236 24.719 12.266 1 83.5 60 ILE B C 1
ATOM 1511 O O . ILE B 1 60 ? -1.037 23.828 12 1 83.5 60 ILE B O 1
ATOM 1515 N N . ARG B 1 61 ? -0.552 25.844 12.781 1 87.62 61 ARG B N 1
ATOM 1516 C CA . ARG B 1 61 ? -1.945 26.109 13.125 1 87.62 61 ARG B CA 1
ATOM 1517 C C . ARG B 1 61 ? -2.83 26.078 11.883 1 87.62 61 ARG B C 1
ATOM 1519 O O . ARG B 1 61 ? -3.92 25.5 11.906 1 87.62 61 ARG B O 1
ATOM 1526 N N . SER B 1 62 ? -2.35 26.656 10.875 1 85.56 62 SER B N 1
ATOM 1527 C CA . SER B 1 62 ? -3.102 26.688 9.625 1 85.56 62 SER B CA 1
ATOM 1528 C C . SER B 1 62 ? -3.291 25.281 9.055 1 85.56 62 SER B C 1
ATOM 1530 O O . SER B 1 62 ? -4.387 24.938 8.609 1 85.56 62 SER B O 1
ATOM 1532 N N . ALA B 1 63 ? -2.258 24.5 9.117 1 83.5 63 ALA B N 1
ATOM 1533 C CA . ALA B 1 63 ? -2.336 23.125 8.633 1 83.5 63 ALA B CA 1
ATOM 1534 C C . ALA B 1 63 ? -3.328 22.312 9.461 1 83.5 63 ALA B C 1
ATOM 1536 O O . ALA B 1 63 ? -4.133 21.547 8.906 1 83.5 63 ALA B O 1
ATOM 1537 N N . GLU B 1 64 ? -3.273 22.484 10.688 1 89 64 GLU B N 1
ATOM 1538 C CA . GLU B 1 64 ? -4.164 21.75 11.586 1 89 64 GLU B CA 1
ATOM 1539 C C . GLU B 1 64 ? -5.625 22.109 11.312 1 89 64 GLU B C 1
ATOM 1541 O O . GLU B 1 64 ? -6.473 21.219 11.203 1 89 64 GLU B O 1
ATOM 1546 N N . GLU B 1 65 ? -5.867 23.344 11.219 1 89.81 65 GLU B N 1
ATOM 1547 C CA . GLU B 1 65 ? -7.234 23.797 10.977 1 89.81 65 GLU B CA 1
ATOM 1548 C C . GLU B 1 65 ? -7.773 23.25 9.656 1 89.81 65 GLU B C 1
ATOM 1550 O O . GLU B 1 65 ? -8.922 22.797 9.586 1 89.81 65 GLU B O 1
ATOM 1555 N N . LYS B 1 66 ? -6.977 23.312 8.742 1 87.88 66 LYS B N 1
ATOM 1556 C CA . LYS B 1 66 ? -7.387 22.828 7.43 1 87.88 66 LYS B CA 1
ATOM 1557 C C . LYS B 1 66 ? -7.668 21.328 7.457 1 87.88 66 LYS B C 1
ATOM 1559 O O . LYS B 1 66 ? -8.68 20.875 6.922 1 87.88 66 LYS B O 1
ATOM 1564 N N . LEU B 1 67 ? -6.836 20.562 8.109 1 89 67 LEU B N 1
ATOM 1565 C CA . LEU B 1 67 ? -6.988 19.109 8.141 1 89 67 LEU B CA 1
ATOM 1566 C C . LEU B 1 67 ? -8.203 18.719 8.977 1 89 67 LEU B C 1
ATOM 1568 O O . LEU B 1 67 ? -8.945 17.812 8.602 1 89 67 LEU B O 1
ATOM 1572 N N . VAL B 1 68 ? -8.383 19.438 10.039 1 90.88 68 VAL B N 1
ATOM 1573 C CA . VAL B 1 68 ? -9.555 19.188 10.867 1 90.88 68 VAL B CA 1
ATOM 1574 C C . VAL B 1 68 ? -10.82 19.469 10.07 1 90.88 68 VAL B C 1
ATOM 1576 O O . VAL B 1 68 ? -11.797 18.719 10.141 1 90.88 68 VAL B O 1
ATOM 1579 N N . GLY B 1 69 ? -10.773 20.531 9.367 1 88.56 69 GLY B N 1
ATOM 1580 C CA . GLY B 1 69 ? -11.891 20.891 8.508 1 88.56 69 GLY B CA 1
ATOM 1581 C C . GLY B 1 69 ? -12.219 19.828 7.484 1 88.56 69 GLY B C 1
ATOM 1582 O O . GLY B 1 69 ? -13.391 19.484 7.281 1 88.56 69 GLY B O 1
ATOM 1583 N N . VAL B 1 70 ? -11.242 19.297 6.844 1 85.94 70 VAL B N 1
ATOM 1584 C CA . VAL B 1 70 ? -11.422 18.25 5.84 1 85.94 70 VAL B CA 1
ATOM 1585 C C . VAL B 1 70 ? -12.039 17.016 6.484 1 85.94 70 VAL B C 1
ATOM 1587 O O . VAL B 1 70 ? -12.984 16.438 5.945 1 85.94 70 VAL B O 1
ATOM 1590 N N . CYS B 1 71 ? -11.523 16.609 7.617 1 90.69 71 CYS B N 1
ATOM 1591 C CA . CYS B 1 71 ? -12.039 15.43 8.32 1 90.69 71 CYS B CA 1
ATOM 1592 C C . CYS B 1 71 ? -13.5 15.625 8.703 1 90.69 71 CYS B C 1
ATOM 1594 O O . CYS B 1 71 ? -14.305 14.703 8.586 1 90.69 71 CYS B O 1
ATOM 1596 N N . ARG B 1 72 ? -13.781 16.812 9.148 1 91.44 72 ARG B N 1
ATOM 1597 C CA . ARG B 1 72 ? -15.156 17.125 9.539 1 91.44 72 ARG B CA 1
ATOM 1598 C C . ARG B 1 72 ? -16.094 17.047 8.336 1 91.44 72 ARG B C 1
ATOM 1600 O O . ARG B 1 72 ? -17.172 16.469 8.414 1 91.44 72 ARG B O 1
ATOM 1607 N N . MET B 1 73 ? -15.672 17.594 7.309 1 89.69 73 MET B N 1
ATOM 1608 C CA . MET B 1 73 ? -16.469 17.594 6.086 1 89.69 73 MET B CA 1
ATOM 1609 C C . MET B 1 73 ? -16.75 16.172 5.617 1 89.69 73 MET B C 1
ATOM 1611 O O . MET B 1 73 ? -17.844 15.867 5.129 1 89.69 73 MET B O 1
ATOM 1615 N N . MET B 1 74 ? -15.766 15.367 5.812 1 88.69 74 MET B N 1
ATOM 1616 C CA . MET B 1 74 ? -15.875 13.977 5.367 1 88.69 74 MET B CA 1
ATOM 1617 C C . MET B 1 74 ? -16.562 13.125 6.422 1 88.69 74 MET B C 1
ATOM 1619 O O . MET B 1 74 ? -16.797 11.93 6.211 1 88.69 74 MET B O 1
ATOM 1623 N N . LYS B 1 75 ? -16.859 13.688 7.605 1 90.88 75 LYS B N 1
ATOM 1624 C CA . LYS B 1 75 ? -17.438 12.969 8.734 1 90.88 75 LYS B CA 1
ATOM 1625 C C . LYS B 1 75 ? -16.547 11.805 9.156 1 90.88 75 LYS B C 1
ATOM 1627 O O . LYS B 1 75 ? -17.047 10.711 9.453 1 90.88 75 LYS B O 1
ATOM 1632 N N . LEU B 1 76 ? -15.305 12.102 9.031 1 89.94 76 LEU B N 1
ATOM 1633 C CA . LEU B 1 76 ? -14.305 11.109 9.406 1 89.94 76 LEU B CA 1
ATOM 1634 C C . LEU B 1 76 ? -13.789 11.367 10.82 1 89.94 76 LEU B C 1
ATOM 1636 O O . LEU B 1 76 ? -13.367 12.484 11.133 1 89.94 76 LEU B O 1
ATOM 1640 N N . THR B 1 77 ? -14 10.375 11.633 1 89.44 77 THR B N 1
ATOM 1641 C CA . THR B 1 77 ? -13.367 10.445 12.938 1 89.44 77 THR B CA 1
ATOM 1642 C C . THR B 1 77 ? -11.875 10.133 12.836 1 89.44 77 THR B C 1
ATOM 1644 O O . THR B 1 77 ? -11.492 8.977 12.625 1 89.44 77 THR B O 1
ATOM 1647 N N . ALA B 1 78 ? -11.078 11.195 12.875 1 94 78 ALA B N 1
ATOM 1648 C CA . ALA B 1 78 ? -9.641 11.031 12.727 1 94 78 ALA B CA 1
ATOM 1649 C C . ALA B 1 78 ? -8.883 11.945 13.688 1 94 78 ALA B C 1
ATOM 1651 O O . ALA B 1 78 ? -9.398 12.984 14.102 1 94 78 ALA B O 1
ATOM 1652 N N . PHE B 1 79 ? -7.766 11.523 14.062 1 95.19 79 PHE B N 1
ATOM 1653 C CA . PHE B 1 79 ? -6.828 12.336 14.82 1 95.19 79 PHE B CA 1
ATOM 1654 C C . PHE B 1 79 ? -5.852 13.047 13.883 1 95.19 79 PHE B C 1
ATOM 1656 O O . PHE B 1 79 ? -5.34 12.445 12.938 1 95.19 79 PHE B O 1
ATOM 1663 N N . VAL B 1 80 ? -5.734 14.352 14.195 1 95.38 80 VAL B N 1
ATOM 1664 C CA . VAL B 1 80 ? -4.781 15.117 13.391 1 95.38 80 VAL B CA 1
ATOM 1665 C C . VAL B 1 80 ? -3.459 15.242 14.148 1 95.38 80 VAL B C 1
ATOM 1667 O O . VAL B 1 80 ? -3.438 15.617 15.32 1 95.38 80 VAL B O 1
ATOM 1670 N N . ASP B 1 81 ? -2.387 14.875 13.461 1 96.38 81 ASP B N 1
ATOM 1671 C CA . ASP B 1 81 ? -1.027 14.938 13.992 1 96.38 81 ASP B CA 1
ATOM 1672 C C . ASP B 1 81 ? -0.117 15.758 13.078 1 96.38 81 ASP B C 1
ATOM 1674 O O . ASP B 1 81 ? 0.138 15.367 11.938 1 96.38 81 ASP B O 1
ATOM 1678 N N . ILE B 1 82 ? 0.338 16.875 13.594 1 94.25 82 ILE B N 1
ATOM 1679 C CA . ILE B 1 82 ? 1.256 17.719 12.844 1 94.25 82 ILE B CA 1
ATOM 1680 C C . ILE B 1 82 ? 2.658 17.625 13.445 1 94.25 82 ILE B C 1
ATOM 1682 O O . ILE B 1 82 ? 2.842 17.812 14.648 1 94.25 82 ILE B O 1
ATOM 1686 N N . ARG B 1 83 ? 3.555 17.359 12.578 1 93.44 83 ARG B N 1
ATOM 1687 C CA . ARG B 1 83 ? 4.938 17.234 13.023 1 93.44 83 ARG B CA 1
ATOM 1688 C C . ARG B 1 83 ? 5.867 18.109 12.188 1 93.44 83 ARG B C 1
ATOM 1690 O O . ARG B 1 83 ? 5.52 18.516 11.078 1 93.44 83 ARG B O 1
ATOM 1697 N N . THR B 1 84 ? 7.051 18.422 12.789 1 90.75 84 THR B N 1
ATOM 1698 C CA . THR B 1 84 ? 8.078 19.188 12.102 1 90.75 84 THR B CA 1
ATOM 1699 C C . THR B 1 84 ? 9.375 18.391 12 1 90.75 84 THR B C 1
ATOM 1701 O O . THR B 1 84 ? 9.797 17.75 12.961 1 90.75 84 THR B O 1
ATOM 1704 N N . GLY B 1 85 ? 9.953 18.344 10.844 1 91.31 85 GLY B N 1
ATOM 1705 C CA . GLY B 1 85 ? 11.195 17.609 10.625 1 91.31 85 GLY B CA 1
ATOM 1706 C C . GLY B 1 85 ? 11.25 16.906 9.281 1 91.31 85 GLY B C 1
ATOM 1707 O O . GLY B 1 85 ? 10.477 17.219 8.383 1 91.31 85 GLY B O 1
ATOM 1708 N N . PRO B 1 86 ? 12.273 16.109 9.07 1 93.44 86 PRO B N 1
ATOM 1709 C CA . PRO B 1 86 ? 12.32 15.344 7.82 1 93.44 86 PRO B CA 1
ATOM 1710 C C . PRO B 1 86 ? 11.109 14.43 7.652 1 93.44 86 PRO B C 1
ATOM 1712 O O . PRO B 1 86 ? 10.789 13.656 8.562 1 93.44 86 PRO B O 1
ATOM 1715 N N . PRO B 1 87 ? 10.5 14.438 6.605 1 92.75 87 PRO B N 1
ATOM 1716 C CA . PRO B 1 87 ? 9.203 13.781 6.43 1 92.75 87 PRO B CA 1
ATOM 1717 C C . PRO B 1 87 ? 9.258 12.289 6.734 1 92.75 87 PRO B C 1
ATOM 1719 O O . PRO B 1 87 ? 8.453 11.781 7.523 1 92.75 87 PRO B O 1
ATOM 1722 N N . ALA B 1 88 ? 10.219 11.617 6.188 1 94.81 88 ALA B N 1
ATOM 1723 C CA . ALA B 1 88 ? 10.273 10.172 6.375 1 94.81 88 ALA B CA 1
ATOM 1724 C C . ALA B 1 88 ? 10.477 9.812 7.844 1 94.81 88 ALA B C 1
ATOM 1726 O O . ALA B 1 88 ? 9.82 8.906 8.367 1 94.81 88 ALA B O 1
ATOM 1727 N N . SER B 1 89 ? 11.352 10.539 8.492 1 97 89 SER B N 1
ATOM 1728 C CA . SER B 1 89 ? 11.617 10.305 9.906 1 97 89 SER B CA 1
ATOM 1729 C C . SER B 1 89 ? 10.367 10.555 10.75 1 97 89 SER B C 1
ATOM 1731 O O . SER B 1 89 ? 10.047 9.773 11.648 1 97 89 SER B O 1
ATOM 1733 N N . CYS B 1 90 ? 9.672 11.562 10.398 1 96.81 90 CYS B N 1
ATOM 1734 C CA . CYS B 1 90 ? 8.461 11.914 11.125 1 96.81 90 CYS B CA 1
ATOM 1735 C C . CYS B 1 90 ? 7.371 10.875 10.922 1 96.81 90 CYS B C 1
ATOM 1737 O O . CYS B 1 90 ? 6.688 10.484 11.867 1 96.81 90 CYS B O 1
ATOM 1739 N N . ILE B 1 91 ? 7.254 10.398 9.742 1 97.38 91 ILE B N 1
ATOM 1740 C CA . ILE B 1 91 ? 6.234 9.406 9.406 1 97.38 91 ILE B CA 1
ATOM 1741 C C . ILE B 1 91 ? 6.512 8.102 10.148 1 97.38 91 ILE B C 1
ATOM 1743 O O . ILE B 1 91 ? 5.617 7.531 10.766 1 97.38 91 ILE B O 1
ATOM 1747 N N . LEU B 1 92 ? 7.754 7.691 10.102 1 97.88 92 LEU B N 1
ATOM 1748 C CA . LEU B 1 92 ? 8.133 6.441 10.742 1 97.88 92 LEU B CA 1
ATOM 1749 C C . LEU B 1 92 ? 8 6.543 12.258 1 97.88 92 LEU B C 1
ATOM 1751 O O . LEU B 1 92 ? 7.547 5.602 12.914 1 97.88 92 LEU B O 1
ATOM 1755 N N . ALA B 1 93 ? 8.367 7.707 12.82 1 98.56 93 ALA B N 1
ATOM 1756 C CA . ALA B 1 93 ? 8.211 7.922 14.258 1 98.56 93 ALA B CA 1
ATOM 1757 C C . ALA B 1 93 ? 6.734 7.902 14.656 1 98.56 93 ALA B C 1
ATOM 1759 O O . ALA B 1 93 ? 6.367 7.289 15.656 1 98.56 93 ALA B O 1
ATOM 1760 N N . ALA B 1 94 ? 5.902 8.523 13.898 1 98.38 94 ALA B N 1
ATOM 1761 C CA . ALA B 1 94 ? 4.465 8.531 14.156 1 98.38 94 ALA B CA 1
ATOM 1762 C C . ALA B 1 94 ? 3.895 7.117 14.102 1 98.38 94 ALA B C 1
ATOM 1764 O O . ALA B 1 94 ? 3.059 6.746 14.93 1 98.38 94 ALA B O 1
ATOM 1765 N N . ALA B 1 95 ? 4.332 6.371 13.117 1 98.06 95 ALA B N 1
ATOM 1766 C CA . ALA B 1 95 ? 3.852 5 12.969 1 98.06 95 ALA B CA 1
ATOM 1767 C C . ALA B 1 95 ? 4.164 4.176 14.219 1 98.06 95 ALA B C 1
ATOM 1769 O O . ALA B 1 95 ? 3.322 3.41 14.688 1 98.06 95 ALA B O 1
ATOM 1770 N N . GLU B 1 96 ? 5.332 4.344 14.695 1 97.81 96 GLU B N 1
ATOM 1771 C CA . GLU B 1 96 ? 5.734 3.617 15.898 1 97.81 96 GLU B CA 1
ATOM 1772 C C . GLU B 1 96 ? 4.949 4.09 17.109 1 97.81 96 GLU B C 1
ATOM 1774 O O . GLU B 1 96 ? 4.402 3.273 17.859 1 97.81 96 GLU B O 1
ATOM 1779 N N . GLU B 1 97 ? 4.863 5.363 17.312 1 98.44 97 GLU B N 1
ATOM 1780 C CA . GLU B 1 97 ? 4.215 5.953 18.484 1 98.44 97 GLU B CA 1
ATOM 1781 C C . GLU B 1 97 ? 2.73 5.605 18.516 1 98.44 97 GLU B C 1
ATOM 1783 O O . GLU B 1 97 ? 2.189 5.305 19.594 1 98.44 97 GLU B O 1
ATOM 1788 N N . HIS B 1 98 ? 2.109 5.637 17.422 1 97.88 98 HIS B N 1
ATOM 1789 C CA . HIS B 1 98 ? 0.678 5.367 17.359 1 97.88 98 HIS B CA 1
ATOM 1790 C C . HIS B 1 98 ? 0.405 3.875 17.188 1 97.88 98 HIS B C 1
ATOM 1792 O O . HIS B 1 98 ? -0.753 3.453 17.141 1 97.88 98 HIS B O 1
ATOM 1798 N N . GLN B 1 99 ? 1.522 3.088 16.984 1 97.5 99 GLN B N 1
ATOM 1799 C CA . GLN B 1 99 ? 1.388 1.655 16.734 1 97.5 99 GLN B CA 1
ATOM 1800 C C . GLN B 1 99 ? 0.528 1.386 15.508 1 97.5 99 GLN B C 1
ATOM 1802 O O . GLN B 1 99 ? -0.398 0.574 15.555 1 97.5 99 GLN B O 1
ATOM 1807 N N . ALA B 1 100 ? 0.85 2.107 14.484 1 97.81 100 ALA B N 1
ATOM 1808 C CA . ALA B 1 100 ? 0.103 1.966 13.234 1 97.81 100 ALA B CA 1
ATOM 1809 C C . ALA B 1 100 ? 0.312 0.583 12.625 1 97.81 100 ALA B C 1
ATOM 1811 O O . ALA B 1 100 ? 1.401 0.013 12.719 1 97.81 100 ALA B O 1
ATOM 1812 N N . ASP B 1 101 ? -0.75 0.073 12 1 97.06 101 ASP B N 1
ATOM 1813 C CA . ASP B 1 101 ? -0.595 -1.181 11.266 1 97.06 101 ASP B CA 1
ATOM 1814 C C . ASP B 1 101 ? -0.684 -0.953 9.758 1 97.06 101 ASP B C 1
ATOM 1816 O O . ASP B 1 101 ? -0.43 -1.867 8.977 1 97.06 101 ASP B O 1
ATOM 1820 N N . LEU B 1 102 ? -0.981 0.31 9.336 1 97.38 102 LEU B N 1
ATOM 1821 C CA . LEU B 1 102 ? -0.923 0.73 7.945 1 97.38 102 LEU B CA 1
ATOM 1822 C C . LEU B 1 102 ? -0.503 2.191 7.832 1 97.38 102 LEU B C 1
ATOM 1824 O O . LEU B 1 102 ? -0.979 3.039 8.594 1 97.38 102 LEU B O 1
ATOM 1828 N N . ILE B 1 103 ? 0.404 2.439 6.887 1 97.75 103 ILE B N 1
ATOM 1829 C CA . ILE B 1 103 ? 0.715 3.793 6.445 1 97.75 103 ILE B CA 1
ATOM 1830 C C . ILE B 1 103 ? 0.278 3.977 4.992 1 97.75 103 ILE B C 1
ATOM 1832 O O . ILE B 1 103 ? 0.565 3.133 4.141 1 97.75 103 ILE B O 1
ATOM 1836 N N . ILE B 1 104 ? -0.412 5.031 4.75 1 97.19 104 ILE B N 1
ATOM 1837 C CA . ILE B 1 104 ? -0.732 5.422 3.381 1 97.19 104 ILE B CA 1
ATOM 1838 C C . ILE B 1 104 ? 0.051 6.68 3.008 1 97.19 104 ILE B C 1
ATOM 1840 O O . ILE B 1 104 ? -0.081 7.719 3.66 1 97.19 104 ILE B O 1
ATOM 1844 N N . VAL B 1 105 ? 0.872 6.539 1.951 1 93.56 105 VAL B N 1
ATOM 1845 C CA . VAL B 1 105 ? 1.714 7.637 1.485 1 93.56 105 VAL B CA 1
ATOM 1846 C C . VAL B 1 105 ? 1.377 7.965 0.032 1 93.56 105 VAL B C 1
ATOM 1848 O O . VAL B 1 105 ? 1.314 7.07 -0.814 1 93.56 105 VAL B O 1
ATOM 1851 N N . ALA B 1 106 ? 1.093 9.258 -0.205 1 87.06 106 ALA B N 1
ATOM 1852 C CA . ALA B 1 106 ? 0.923 9.695 -1.589 1 87.06 106 ALA B CA 1
ATOM 1853 C C . ALA B 1 106 ? 2.271 9.836 -2.287 1 87.06 106 ALA B C 1
ATOM 1855 O O . ALA B 1 106 ? 3.225 10.367 -1.709 1 87.06 106 ALA B O 1
ATOM 1856 N N . SER B 1 107 ? 2.365 9.164 -3.404 1 76.25 107 SER B N 1
ATOM 1857 C CA . SER B 1 107 ? 3.596 9.289 -4.18 1 76.25 107 SER B CA 1
ATOM 1858 C C . SER B 1 107 ? 3.4 10.211 -5.379 1 76.25 107 SER B C 1
ATOM 1860 O O . SER B 1 107 ? 2.35 10.188 -6.023 1 76.25 107 SER B O 1
ATOM 1862 N N . HIS B 1 108 ? 4.172 11.414 -5.352 1 64.44 108 HIS B N 1
ATOM 1863 C CA . HIS B 1 108 ? 4.207 12.227 -6.562 1 64.44 108 HIS B CA 1
ATOM 1864 C C . HIS B 1 108 ? 5.031 11.555 -7.652 1 64.44 108 HIS B C 1
ATOM 1866 O O . HIS B 1 108 ? 6.086 10.977 -7.375 1 64.44 108 HIS B O 1
ATOM 1872 N N . VAL B 1 109 ? 4.359 11.031 -8.695 1 56.72 109 VAL B N 1
ATOM 1873 C CA . VAL B 1 109 ? 5.152 10.539 -9.82 1 56.72 109 VAL B CA 1
ATOM 1874 C C . VAL B 1 109 ? 5.887 11.703 -10.484 1 56.72 109 VAL B C 1
ATOM 1876 O O . VAL B 1 109 ? 5.262 12.57 -11.102 1 56.72 109 VAL B O 1
ATOM 1879 N N . PRO B 1 110 ? 7.199 11.883 -10.016 1 52.19 110 PRO B N 1
ATOM 1880 C CA . PRO B 1 110 ? 7.859 12.945 -10.781 1 52.19 110 PRO B CA 1
ATOM 1881 C C . PRO B 1 110 ? 7.918 12.641 -12.281 1 52.19 110 PRO B C 1
ATOM 1883 O O . PRO B 1 110 ? 7.867 11.477 -12.68 1 52.19 110 PRO B O 1
ATOM 1886 N N . ASN B 1 111 ? 7.543 13.695 -13.109 1 52.03 111 ASN B N 1
ATOM 1887 C CA . ASN B 1 111 ? 7.629 13.617 -14.562 1 52.03 111 ASN B CA 1
ATOM 1888 C C . ASN B 1 111 ? 8.883 12.867 -15.008 1 52.03 111 ASN B C 1
ATOM 1890 O O . ASN B 1 111 ? 9.008 12.508 -16.188 1 52.03 111 ASN B O 1
ATOM 1894 N N . ILE B 1 112 ? 9.984 13.25 -14.367 1 47.59 112 ILE B N 1
ATOM 1895 C CA . ILE B 1 112 ? 11.219 12.922 -15.07 1 47.59 112 ILE B CA 1
ATOM 1896 C C . ILE B 1 112 ? 11.75 11.578 -14.578 1 47.59 112 ILE B C 1
ATOM 1898 O O . ILE B 1 112 ? 12.586 10.953 -15.234 1 47.59 112 ILE B O 1
ATOM 1902 N N . SER B 1 113 ? 12.164 11.383 -13.328 1 53.03 113 SER B N 1
ATOM 1903 C CA . SER B 1 113 ? 13.148 10.375 -12.953 1 53.03 113 SER B CA 1
ATOM 1904 C C . SER B 1 113 ? 12.508 8.992 -12.828 1 53.03 113 SER B C 1
ATOM 1906 O O . SER B 1 113 ? 11.281 8.883 -12.727 1 53.03 113 SER B O 1
ATOM 1908 N N . ASN B 1 114 ? 13.328 7.895 -12.992 1 54 114 ASN B N 1
ATOM 1909 C CA . ASN B 1 114 ? 13.109 6.453 -12.984 1 54 114 ASN B CA 1
ATOM 1910 C C . ASN B 1 114 ? 12.477 5.988 -11.68 1 54 114 ASN B C 1
ATOM 1912 O O . ASN B 1 114 ? 12.273 4.793 -11.469 1 54 114 ASN B O 1
ATOM 1916 N N . TYR B 1 115 ? 12.359 6.969 -10.773 1 58.88 115 TYR B N 1
ATOM 1917 C CA . TYR B 1 115 ? 11.758 6.543 -9.516 1 58.88 115 TYR B CA 1
ATOM 1918 C C . TYR B 1 115 ? 10.336 7.062 -9.383 1 58.88 115 TYR B C 1
ATOM 1920 O O . TYR B 1 115 ? 10.094 8.273 -9.477 1 58.88 115 TYR B O 1
ATOM 1928 N N . PHE B 1 116 ? 9.414 6.109 -9.398 1 65 116 PHE B N 1
ATOM 1929 C CA . PHE B 1 116 ? 7.996 6.441 -9.508 1 65 116 PHE B CA 1
ATOM 1930 C C . PHE B 1 116 ? 7.477 7.008 -8.188 1 65 116 PHE B C 1
ATOM 1932 O O . PHE B 1 116 ? 6.336 7.465 -8.109 1 65 116 PHE B O 1
ATOM 1939 N N . PHE B 1 117 ? 8.5 6.816 -7.219 1 73.75 117 PHE B N 1
ATOM 1940 C CA . PHE B 1 117 ? 8.102 7.492 -5.988 1 73.75 117 PHE B CA 1
ATOM 1941 C C . PHE B 1 117 ? 9.297 8.18 -5.336 1 73.75 117 PHE B C 1
ATOM 1943 O O . PHE B 1 117 ? 10.445 7.828 -5.609 1 73.75 117 PHE B O 1
ATOM 1950 N N . GLY B 1 118 ? 9.156 9.297 -4.652 1 82.06 118 GLY B N 1
ATOM 1951 C CA . GLY B 1 118 ? 10.156 10.164 -4.051 1 82.06 118 GLY B CA 1
ATOM 1952 C C . GLY B 1 118 ? 10.875 9.523 -2.875 1 82.06 118 GLY B C 1
ATOM 1953 O O . GLY B 1 118 ? 10.562 8.391 -2.494 1 82.06 118 GLY B O 1
ATOM 1954 N N . ALA B 1 119 ? 11.844 10.195 -2.434 1 85.31 119 ALA B N 1
ATOM 1955 C CA . ALA B 1 119 ? 12.742 9.75 -1.372 1 85.31 119 ALA B CA 1
ATOM 1956 C C . ALA B 1 119 ? 11.969 9.406 -0.105 1 85.31 119 ALA B C 1
ATOM 1958 O O . ALA B 1 119 ? 12.289 8.43 0.582 1 85.31 119 AL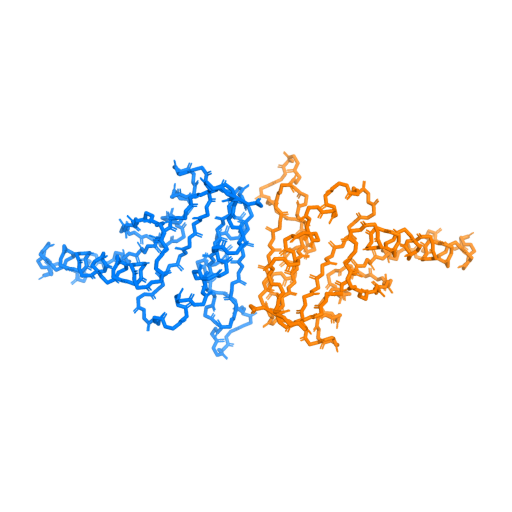A B O 1
ATOM 1959 N N . THR B 1 120 ? 10.922 10.219 0.183 1 89.69 120 THR B N 1
ATOM 1960 C CA . THR B 1 120 ? 10.141 9.984 1.39 1 89.69 120 THR B CA 1
ATOM 1961 C C . THR B 1 120 ? 9.422 8.641 1.315 1 89.69 120 THR B C 1
ATOM 1963 O O . THR B 1 120 ? 9.531 7.82 2.227 1 89.69 120 THR B O 1
ATOM 1966 N N . ALA B 1 121 ? 8.719 8.438 0.247 1 90.94 121 ALA B N 1
ATOM 1967 C CA . ALA B 1 121 ? 8.008 7.172 0.074 1 90.94 121 ALA B CA 1
ATOM 1968 C C . ALA B 1 121 ? 8.984 5.996 0.089 1 90.94 121 ALA B C 1
ATOM 1970 O O . ALA B 1 121 ? 8.695 4.953 0.686 1 90.94 121 ALA B O 1
ATOM 1971 N N . ASP B 1 122 ? 10.094 6.191 -0.52 1 88.25 122 ASP B N 1
ATOM 1972 C CA . ASP B 1 122 ? 11.102 5.141 -0.563 1 88.25 122 ASP B CA 1
ATOM 1973 C C . ASP B 1 122 ? 11.555 4.754 0.844 1 88.25 122 ASP B C 1
ATOM 1975 O O . ASP B 1 122 ? 11.578 3.57 1.192 1 88.25 122 ASP B O 1
ATOM 1979 N N . ARG B 1 123 ? 11.875 5.695 1.562 1 91.62 123 ARG B N 1
ATOM 1980 C CA . ARG B 1 123 ? 12.344 5.453 2.922 1 91.62 123 ARG B CA 1
ATOM 1981 C C . ARG B 1 123 ? 11.242 4.82 3.773 1 91.62 123 ARG B C 1
ATOM 1983 O O . ARG B 1 123 ? 11.508 3.902 4.555 1 91.62 123 ARG B O 1
ATOM 1990 N N . VAL B 1 124 ? 10.07 5.254 3.643 1 94.38 124 VAL B N 1
ATOM 1991 C CA . VAL B 1 124 ? 8.961 4.73 4.43 1 94.38 124 VAL B CA 1
ATOM 1992 C C . VAL B 1 124 ? 8.734 3.258 4.086 1 94.38 124 VAL B C 1
ATOM 1994 O O . VAL B 1 124 ? 8.633 2.414 4.98 1 94.38 124 VAL B O 1
ATOM 1997 N N . VAL B 1 125 ? 8.719 2.949 2.844 1 92.31 125 VAL B N 1
ATOM 1998 C CA . VAL B 1 125 ? 8.484 1.576 2.41 1 92.31 125 VAL B CA 1
ATOM 1999 C C . VAL B 1 125 ? 9.586 0.667 2.943 1 92.31 125 VAL B C 1
ATOM 2001 O O . VAL B 1 125 ? 9.312 -0.451 3.391 1 92.31 125 VAL B O 1
ATOM 2004 N N . ARG B 1 126 ? 10.734 1.171 2.967 1 90.38 126 ARG B N 1
ATOM 2005 C CA . ARG B 1 126 ? 11.898 0.356 3.318 1 90.38 126 ARG B CA 1
ATOM 2006 C C . ARG B 1 126 ? 11.969 0.126 4.824 1 90.38 126 ARG B C 1
ATOM 2008 O O . ARG B 1 126 ? 12.461 -0.912 5.273 1 90.38 126 ARG B O 1
ATOM 2015 N N . HIS B 1 127 ? 11.398 1.019 5.562 1 92.31 127 HIS B N 1
ATOM 2016 C CA . HIS B 1 127 ? 11.742 0.97 6.98 1 92.31 127 HIS B CA 1
ATOM 2017 C C . HIS B 1 127 ? 10.5 0.8 7.844 1 92.31 127 HIS B C 1
ATOM 2019 O O . HIS B 1 127 ? 10.602 0.522 9.039 1 92.31 127 HIS B O 1
ATOM 2025 N N . ALA B 1 128 ? 9.367 0.985 7.27 1 94.19 128 ALA B N 1
ATOM 2026 C CA . ALA B 1 128 ? 8.156 0.799 8.055 1 94.19 128 ALA B CA 1
ATOM 2027 C C . ALA B 1 128 ? 8.023 -0.646 8.531 1 94.19 128 ALA B C 1
ATOM 2029 O O . ALA B 1 128 ? 8.305 -1.581 7.777 1 94.19 128 ALA B O 1
ATOM 2030 N N . LYS B 1 129 ? 7.582 -0.833 9.727 1 91.69 129 LYS B N 1
ATOM 2031 C CA . LYS B 1 129 ? 7.363 -2.162 10.289 1 91.69 129 LYS B CA 1
ATOM 2032 C C . LYS B 1 129 ? 5.941 -2.65 10.016 1 91.69 129 LYS B C 1
ATOM 2034 O O . LYS B 1 129 ? 5.621 -3.812 10.266 1 91.69 129 LYS B O 1
ATOM 2039 N N . CYS B 1 130 ? 5.156 -1.773 9.578 1 94.75 130 CYS B N 1
ATOM 2040 C CA . CYS B 1 130 ? 3.766 -2.086 9.258 1 94.75 130 CYS B CA 1
ATOM 2041 C C . CYS B 1 130 ? 3.521 -2.014 7.758 1 94.75 130 CYS B C 1
ATOM 2043 O O . CYS B 1 130 ? 4.43 -1.688 6.992 1 94.75 130 CYS B O 1
ATOM 2045 N N . SER B 1 131 ? 2.32 -2.395 7.297 1 95.38 131 SER B N 1
ATOM 2046 C CA . SER B 1 131 ? 1.951 -2.326 5.887 1 95.38 131 SER B CA 1
ATOM 2047 C C . SER B 1 131 ? 2.02 -0.895 5.363 1 95.38 131 SER B C 1
ATOM 2049 O O . SER B 1 131 ? 1.834 0.058 6.125 1 95.38 131 SER B O 1
ATOM 2051 N N . VAL B 1 132 ? 2.342 -0.76 4.055 1 95.94 132 VAL B N 1
ATOM 2052 C CA . VAL B 1 132 ? 2.426 0.549 3.416 1 95.94 132 VAL B CA 1
ATOM 2053 C C . VAL B 1 132 ? 1.664 0.529 2.092 1 95.94 132 VAL B C 1
ATOM 2055 O O . VAL B 1 132 ? 1.851 -0.375 1.275 1 95.94 132 VAL B O 1
ATOM 2058 N N . LEU B 1 133 ? 0.755 1.441 1.966 1 96.56 133 LEU B N 1
ATOM 2059 C CA . LEU B 1 133 ? 0.108 1.71 0.687 1 96.56 133 LEU B CA 1
ATOM 2060 C C . LEU B 1 133 ? 0.699 2.953 0.029 1 96.56 133 LEU B C 1
ATOM 2062 O O . LEU B 1 133 ? 0.597 4.055 0.572 1 96.56 133 LEU B O 1
ATOM 2066 N N . ILE B 1 134 ? 1.351 2.73 -1.066 1 94.75 134 ILE B N 1
ATOM 2067 C CA . ILE B 1 134 ? 1.827 3.836 -1.89 1 94.75 134 ILE B CA 1
ATOM 2068 C C . ILE B 1 134 ? 0.747 4.234 -2.893 1 94.75 134 ILE B C 1
ATOM 2070 O O . ILE B 1 134 ? 0.462 3.494 -3.836 1 94.75 134 ILE B O 1
ATOM 2074 N N . GLU B 1 135 ? 0.211 5.402 -2.734 1 93 135 GLU B N 1
ATOM 2075 C CA . GLU B 1 135 ? -0.827 5.922 -3.619 1 93 135 GLU B CA 1
ATOM 2076 C C . GLU B 1 135 ? -0.221 6.719 -4.77 1 93 135 GLU B C 1
ATOM 2078 O O . GLU B 1 135 ? 0.465 7.719 -4.547 1 93 135 GLU B O 1
ATOM 2083 N N . ARG B 1 136 ? -0.346 6.289 -6.094 1 86.38 136 ARG B N 1
ATOM 2084 C CA . ARG B 1 136 ? 0.246 6.969 -7.242 1 86.38 136 ARG B CA 1
ATOM 2085 C C . ARG B 1 136 ? -0.814 7.723 -8.039 1 86.38 136 ARG B C 1
ATOM 2087 O O . ARG B 1 136 ? -0.486 8.516 -8.922 1 86.38 136 ARG B O 1
ATOM 2094 N N . ARG B 1 137 ? -2.08 7.891 -7.723 1 70.12 137 ARG B N 1
ATOM 2095 C CA . ARG B 1 137 ? -3.094 8.578 -8.516 1 70.12 137 ARG B CA 1
ATOM 2096 C C . ARG B 1 137 ? -3.559 9.852 -7.816 1 70.12 137 ARG B C 1
ATOM 2098 O O . ARG B 1 137 ? -3.451 9.977 -6.594 1 70.12 137 ARG B O 1
#

Organism: NCBI:txid484088